Protein AF-A0A225VR72-F1 (afdb_monomer)

Secondary structure (DSSP, 8-state):
--TTSPPPPHHHHHHHHHHHHHHHHHTT-PPPHHHHHHHHHHHHHHHHHHHHHHHTT-S-SS-S-PPPPHHHHHHHHHHHHT---HHHHHHHHHHHHHHHTT--HHHHHT--GGGEEEETTEEEE--S-BTTBTT--S--PPEEEE--SS-TT-------SSSSHHHHHHHHTT--TTSGGGGPPPP--SS--HHHHHHHHHHSTT--GGGHHHHHHHHHHHHHHHHHHHHHT--

Nearest PDB structures (foldseek):
  1pvr-assembly1_B-2  TM=7.566E-01  e=7.522E-03  Punavirus P1
  1pvq-assembly1_B-2  TM=7.551E-01  e=8.924E-03  Punavirus P1
  2crx-assembly1_B-2  TM=8.107E-01  e=4.934E-02  Punavirus P1
  5crx-assembly1_B-2  TM=5.729E-01  e=1.671E-02  Punavirus P1
  5jk0-assembly1_C  TM=3.731E-01  e=1.938E-01  Helicobacter pylori 26695

Radius of gyration: 25.15 Å; Cα contacts (8 Å, |Δi|>4): 191; chains: 1; bounding box: 63×43×79 Å

Organism: NCBI:txid4795

Foldseek 3Di:
DPPVPAADDLVVLVVVLVVVVVVCVVVVHDDDPVVNVVSVVVSVVSVVVNVVCVVVVRDDPDDDDDDDDPVNLLVLLVVLVPDPDPVSVVVNVLSQQCQAQVHDSVQSVPFDLVQWDDDPLWIWGWGPDDPVCNVSPDDGFTFTWHDDLPRNSHGHAGDGDDDPPLLVRLVVSVNDSPDPCSNPGQQADPDCDPVLVVVLCVVPPPDDPSCSVVSRSVVRSVCVVVVVVVVVVVD

Mean predicted aligned error: 11.77 Å

pLDDT: mean 76.52, std 13.85, range [34.38, 94.56]

Structure (mmCIF, N/CA/C/O backbone):
data_AF-A0A225VR72-F1
#
_entry.id   AF-A0A225VR72-F1
#
loop_
_atom_site.group_PDB
_atom_site.id
_atom_site.type_symbol
_atom_site.label_atom_id
_atom_site.label_alt_id
_atom_site.label_comp_id
_atom_site.label_asym_id
_atom_site.label_entity_id
_atom_site.label_seq_id
_atom_site.pdbx_PDB_ins_code
_atom_site.Cartn_x
_atom_site.Cartn_y
_atom_site.Cartn_z
_atom_site.occupancy
_atom_site.B_iso_or_equiv
_atom_site.auth_seq_id
_atom_site.auth_comp_id
_atom_site.auth_asym_id
_atom_site.auth_atom_id
_atom_site.pdbx_PDB_model_num
ATOM 1 N N . MET A 1 1 ? 21.660 13.152 -24.829 1.00 58.66 1 MET A N 1
ATOM 2 C CA . MET A 1 1 ? 22.284 14.051 -23.840 1.00 58.66 1 MET A CA 1
ATOM 3 C C . MET A 1 1 ? 21.203 14.956 -23.295 1.00 58.66 1 MET A C 1
ATOM 5 O O . MET A 1 1 ? 20.338 15.381 -24.057 1.00 58.66 1 MET A O 1
ATOM 9 N N . LYS A 1 2 ? 21.225 15.216 -21.989 1.00 69.88 2 LYS A N 1
ATOM 10 C CA . LYS A 1 2 ? 20.366 16.221 -21.367 1.00 69.88 2 LYS A CA 1
ATOM 11 C C . LYS A 1 2 ? 20.721 17.593 -21.944 1.00 69.88 2 LYS A C 1
ATOM 13 O O . LYS A 1 2 ? 21.839 17.807 -22.408 1.00 69.88 2 LYS A O 1
ATOM 18 N N . ARG A 1 3 ? 19.788 18.543 -21.846 1.00 65.75 3 ARG A N 1
ATOM 19 C CA . ARG A 1 3 ? 20.009 19.948 -22.245 1.00 65.75 3 ARG A CA 1
ATOM 20 C C . ARG A 1 3 ? 21.236 20.589 -21.580 1.00 65.75 3 ARG A C 1
ATOM 22 O O . ARG A 1 3 ? 21.772 21.547 -22.115 1.00 65.75 3 ARG A O 1
ATOM 29 N N . ASN A 1 4 ? 21.686 20.024 -20.463 1.00 68.50 4 ASN A N 1
ATOM 30 C CA . ASN A 1 4 ? 22.793 20.522 -19.655 1.00 68.50 4 ASN A CA 1
ATOM 31 C C . ASN A 1 4 ? 24.149 19.889 -20.036 1.00 68.50 4 ASN A C 1
ATOM 33 O O . ASN A 1 4 ? 25.116 20.063 -19.309 1.00 68.50 4 ASN A O 1
ATOM 37 N N . GLY A 1 5 ? 24.222 19.097 -21.114 1.00 67.06 5 GLY A N 1
ATOM 38 C CA . GLY A 1 5 ? 25.435 18.365 -21.514 1.00 67.06 5 GLY A CA 1
ATOM 39 C C . GLY A 1 5 ? 25.629 17.019 -20.804 1.00 67.06 5 GLY A C 1
ATOM 40 O O . GLY A 1 5 ? 26.354 16.165 -21.301 1.00 67.06 5 GLY A O 1
ATOM 41 N N . ASP A 1 6 ? 24.909 16.781 -19.707 1.00 72.00 6 ASP A N 1
ATOM 42 C CA . ASP A 1 6 ? 24.961 15.526 -18.955 1.00 72.00 6 ASP A CA 1
ATOM 43 C C . ASP A 1 6 ? 24.367 14.324 -19.703 1.00 72.00 6 ASP A C 1
ATOM 45 O O . ASP A 1 6 ? 23.415 14.421 -20.490 1.00 72.00 6 ASP A O 1
ATOM 49 N N . PHE A 1 7 ? 24.867 13.133 -19.383 1.00 75.88 7 PHE A N 1
ATOM 50 C CA . PHE A 1 7 ? 24.309 11.883 -19.885 1.00 75.88 7 PHE A CA 1
ATOM 51 C C . PHE A 1 7 ? 22.967 11.529 -19.208 1.00 75.88 7 PHE A C 1
ATOM 53 O O . PHE A 1 7 ? 22.688 11.895 -18.062 1.00 75.88 7 PHE A O 1
ATOM 60 N N . HIS A 1 8 ? 22.095 10.815 -19.931 1.00 78.81 8 HIS A N 1
ATOM 61 C CA . HIS A 1 8 ? 20.909 10.192 -19.326 1.00 78.81 8 HIS A CA 1
ATOM 62 C C . HIS A 1 8 ? 21.285 8.912 -18.569 1.00 78.81 8 HIS A C 1
ATOM 64 O O . HIS A 1 8 ? 22.362 8.355 -18.777 1.00 78.81 8 HIS A O 1
ATOM 70 N N . SER A 1 9 ? 20.385 8.424 -17.712 1.00 77.81 9 SER A N 1
ATOM 71 C CA . SER A 1 9 ? 20.569 7.134 -17.047 1.00 77.81 9 SER A CA 1
ATOM 72 C C . SER A 1 9 ? 20.455 5.974 -18.040 1.00 77.81 9 SER A C 1
ATOM 74 O O . SER A 1 9 ? 19.803 6.073 -19.085 1.00 77.81 9 SER A O 1
ATOM 76 N N . PHE A 1 10 ? 21.022 4.824 -17.672 1.00 81.38 10 PHE A N 1
ATOM 77 C CA . PHE A 1 10 ? 20.881 3.587 -18.443 1.00 81.38 10 PHE A CA 1
ATOM 78 C C . PHE A 1 10 ? 19.419 3.193 -18.688 1.00 81.38 10 PHE A C 1
ATOM 80 O O . PHE A 1 10 ? 19.085 2.737 -19.782 1.00 81.38 10 PHE A O 1
ATOM 87 N N . SER A 1 11 ? 18.541 3.423 -17.706 1.00 79.81 11 SER A N 1
ATOM 88 C CA . SER A 1 11 ? 17.104 3.151 -17.824 1.00 79.81 11 SER A CA 1
ATOM 89 C C . SER A 1 11 ? 16.429 3.991 -18.910 1.00 79.81 11 SER A C 1
ATOM 91 O O . SER A 1 11 ? 15.599 3.468 -19.651 1.00 79.81 11 SER A O 1
ATOM 93 N N . THR A 1 12 ? 16.810 5.263 -19.061 1.00 84.38 12 THR A N 1
ATOM 94 C CA . THR A 1 12 ? 16.283 6.130 -20.123 1.00 84.38 12 THR A CA 1
ATOM 95 C C . THR A 1 12 ? 16.695 5.627 -21.502 1.00 84.38 12 THR A C 1
ATOM 97 O O . THR A 1 12 ? 15.846 5.521 -22.384 1.00 84.38 12 THR A O 1
ATOM 100 N N . TYR A 1 13 ? 17.966 5.251 -21.685 1.00 83.00 13 TYR A N 1
ATOM 101 C CA . TYR A 1 13 ? 18.426 4.700 -22.962 1.00 83.00 13 TYR A CA 1
ATOM 102 C C . TYR A 1 13 ? 17.703 3.396 -23.317 1.00 83.00 13 TYR A C 1
ATOM 104 O O . TYR A 1 13 ? 17.219 3.267 -24.436 1.00 83.00 13 TYR A O 1
ATOM 112 N N . GLY A 1 14 ? 17.538 2.474 -22.362 1.00 83.94 14 GLY A N 1
ATOM 113 C CA . GLY A 1 14 ? 16.753 1.250 -22.575 1.00 83.94 14 GLY A CA 1
ATOM 114 C C . GLY A 1 14 ? 15.284 1.525 -22.930 1.00 83.94 14 GLY A C 1
ATOM 115 O O . GLY A 1 14 ? 14.700 0.828 -23.765 1.00 83.94 14 GLY A O 1
ATOM 116 N N . GLY A 1 15 ? 14.700 2.579 -22.352 1.00 86.12 15 GLY A N 1
ATOM 117 C CA . GLY A 1 15 ? 13.373 3.074 -22.717 1.00 86.12 15 GLY A CA 1
ATOM 118 C C . GLY A 1 15 ? 13.297 3.552 -24.169 1.00 86.12 15 GLY A C 1
ATOM 119 O O . GLY A 1 15 ? 12.358 3.190 -24.874 1.00 86.12 15 GLY A O 1
ATOM 120 N N . HIS A 1 16 ? 14.304 4.290 -24.650 1.00 86.19 16 HIS A N 1
ATOM 121 C CA . HIS A 1 16 ? 14.376 4.711 -26.053 1.00 86.19 16 HIS A CA 1
ATOM 122 C C . HIS A 1 16 ? 14.463 3.511 -27.002 1.00 86.19 16 HIS A C 1
ATOM 124 O O . HIS A 1 16 ? 13.709 3.467 -27.972 1.00 86.19 16 HIS A O 1
ATOM 130 N N . CYS A 1 17 ? 15.308 2.512 -26.706 1.00 83.44 17 CYS A N 1
ATOM 131 C CA . CYS A 1 17 ? 15.382 1.282 -27.505 1.00 83.44 17 CYS A CA 1
ATOM 132 C C . CYS A 1 17 ? 14.002 0.633 -27.633 1.00 83.44 17 CYS A C 1
ATOM 134 O O . CYS A 1 17 ? 13.541 0.333 -28.730 1.00 83.44 17 CYS A O 1
ATOM 136 N N . SER A 1 18 ? 13.335 0.450 -26.491 1.00 87.06 18 SER A N 1
ATOM 137 C CA . SER A 1 18 ? 12.030 -0.208 -26.416 1.00 87.06 18 SER A CA 1
ATOM 138 C C . SER A 1 18 ? 10.966 0.566 -27.196 1.00 87.06 18 SER A C 1
ATOM 140 O O . SER A 1 18 ? 10.148 -0.040 -27.881 1.00 87.06 18 SER A O 1
ATOM 142 N N . ALA A 1 19 ? 11.004 1.901 -27.147 1.00 89.19 19 ALA A N 1
ATOM 143 C CA . ALA A 1 19 ? 10.111 2.757 -27.920 1.00 89.19 19 ALA A CA 1
ATOM 144 C C . ALA A 1 19 ? 10.323 2.606 -29.435 1.00 89.19 19 ALA A C 1
ATOM 146 O O . ALA A 1 19 ? 9.342 2.527 -30.170 1.00 89.19 19 ALA A O 1
ATOM 147 N N . PHE A 1 20 ? 11.572 2.501 -29.904 1.00 86.94 20 PHE A N 1
ATOM 148 C CA . PHE A 1 20 ? 11.864 2.242 -31.319 1.00 86.94 20 PHE A CA 1
ATOM 149 C C . PHE A 1 20 ? 11.339 0.880 -31.778 1.00 86.94 20 PHE A C 1
ATOM 151 O O . PHE A 1 20 ? 10.684 0.805 -32.815 1.00 86.94 20 PHE A O 1
ATOM 158 N N . PHE A 1 21 ? 11.557 -0.187 -31.004 1.00 87.88 21 PHE A N 1
ATOM 159 C CA . PHE A 1 21 ? 10.981 -1.500 -31.324 1.00 87.88 21 PHE A CA 1
ATOM 160 C C . PHE A 1 21 ? 9.449 -1.462 -31.352 1.00 87.88 21 PHE A C 1
ATOM 162 O O . PHE A 1 21 ? 8.836 -1.983 -32.284 1.00 87.88 21 PHE A O 1
ATOM 169 N N . ASN A 1 22 ? 8.833 -0.792 -30.376 1.00 90.56 22 ASN A N 1
ATOM 170 C CA . ASN A 1 22 ? 7.383 -0.629 -30.315 1.00 90.56 22 ASN A CA 1
ATOM 171 C C . ASN A 1 22 ? 6.838 0.166 -31.516 1.00 90.56 22 ASN A C 1
ATOM 173 O O . ASN A 1 22 ? 5.783 -0.160 -32.045 1.00 90.56 22 ASN A O 1
ATOM 177 N N . LEU A 1 23 ? 7.572 1.169 -32.009 1.00 93.44 23 LEU A N 1
ATOM 178 C CA . LEU A 1 23 ? 7.187 1.939 -33.194 1.00 93.44 23 LEU A CA 1
ATOM 179 C C . LEU A 1 23 ? 7.089 1.051 -34.441 1.00 93.44 23 LEU A C 1
ATOM 181 O O . LEU A 1 23 ? 6.101 1.111 -35.166 1.00 93.44 23 LEU A O 1
ATOM 185 N N . TYR A 1 24 ? 8.087 0.195 -34.676 1.00 91.62 24 TYR A N 1
ATOM 186 C CA . TYR A 1 24 ? 8.058 -0.756 -35.792 1.00 91.62 24 TYR A CA 1
ATOM 187 C C . TYR A 1 24 ? 6.875 -1.723 -35.677 1.00 91.62 24 TYR A C 1
ATOM 189 O O . TYR A 1 24 ? 6.160 -1.937 -36.657 1.00 91.62 24 TYR A O 1
ATOM 197 N N . GLN A 1 25 ? 6.617 -2.233 -34.468 1.00 89.75 25 GLN A N 1
ATOM 198 C CA . GLN A 1 25 ? 5.452 -3.075 -34.192 1.00 89.75 25 GLN A CA 1
ATOM 199 C C . GLN A 1 25 ? 4.131 -2.343 -34.465 1.00 89.75 25 GLN A C 1
ATOM 201 O O . GLN A 1 25 ? 3.241 -2.925 -35.082 1.00 89.75 25 GLN A O 1
ATOM 206 N N . TYR A 1 26 ? 4.020 -1.069 -34.074 1.00 93.56 26 TYR A N 1
ATOM 207 C CA . TYR A 1 26 ? 2.832 -0.237 -34.292 1.00 93.56 26 TYR A CA 1
ATOM 208 C C . TYR A 1 26 ? 2.521 -0.032 -35.779 1.00 93.56 26 TYR A C 1
ATOM 210 O O . TYR A 1 26 ? 1.363 -0.068 -36.181 1.00 93.56 26 TYR A O 1
ATOM 218 N N . TYR A 1 27 ? 3.549 0.112 -36.617 1.00 94.56 27 TYR A N 1
ATOM 219 C CA . TYR A 1 27 ? 3.393 0.187 -38.074 1.00 94.56 27 TYR A CA 1
ATOM 220 C C . TYR A 1 27 ? 3.323 -1.186 -38.762 1.00 94.56 27 TYR A C 1
ATOM 222 O O . TYR A 1 27 ? 3.370 -1.250 -39.992 1.00 94.56 27 TYR A O 1
ATOM 230 N N . HIS A 1 28 ? 3.241 -2.284 -38.002 1.00 91.31 28 HIS A N 1
ATOM 231 C CA . HIS A 1 28 ? 3.275 -3.659 -38.511 1.00 91.31 28 HIS A CA 1
ATOM 232 C C . HIS A 1 28 ? 4.481 -3.936 -39.430 1.00 91.31 28 HIS A C 1
ATOM 234 O O . HIS A 1 28 ? 4.395 -4.693 -40.399 1.00 91.31 28 HIS A O 1
ATOM 240 N N . ARG A 1 29 ? 5.626 -3.304 -39.143 1.00 92.00 29 ARG A N 1
ATOM 241 C CA . ARG A 1 29 ? 6.889 -3.496 -39.862 1.00 92.00 29 ARG A CA 1
ATOM 242 C C . ARG A 1 29 ? 7.844 -4.342 -39.030 1.00 92.00 29 ARG A C 1
ATOM 244 O O . ARG A 1 29 ? 7.949 -4.179 -37.818 1.00 92.00 29 ARG A O 1
ATOM 251 N N . VAL A 1 30 ? 8.587 -5.217 -39.702 1.00 86.62 30 VAL A N 1
ATOM 252 C CA . VAL A 1 30 ? 9.692 -5.963 -39.091 1.00 86.62 30 VAL A CA 1
ATOM 253 C C . VAL A 1 30 ? 10.959 -5.122 -39.213 1.00 86.62 30 VAL A C 1
ATOM 255 O O . VAL A 1 30 ? 11.284 -4.646 -40.301 1.00 86.62 30 VAL A O 1
ATOM 258 N N . MET A 1 31 ? 11.654 -4.908 -38.096 1.00 88.31 31 MET A N 1
ATOM 259 C CA . MET A 1 31 ? 12.961 -4.254 -38.100 1.00 88.31 31 MET A CA 1
ATOM 260 C C . MET A 1 31 ? 13.980 -5.172 -38.783 1.00 88.31 31 MET A C 1
ATOM 262 O O . MET A 1 31 ? 13.986 -6.377 -38.538 1.00 88.31 31 MET A O 1
ATOM 266 N N . SER A 1 32 ? 14.835 -4.627 -39.651 1.00 92.00 32 SER A N 1
ATOM 267 C CA . SER A 1 32 ? 15.883 -5.439 -40.270 1.00 92.00 32 SER A CA 1
ATOM 268 C C . SER A 1 32 ? 16.895 -5.901 -39.214 1.00 92.00 32 SER A C 1
ATOM 270 O O . SER A 1 32 ? 17.254 -5.148 -38.308 1.00 92.00 32 SER A O 1
ATOM 272 N N . ALA A 1 33 ? 17.401 -7.130 -39.353 1.00 89.50 33 ALA A N 1
ATOM 273 C CA . ALA A 1 33 ? 18.408 -7.684 -38.440 1.00 89.50 33 ALA A CA 1
ATOM 274 C C . ALA A 1 33 ? 19.726 -6.884 -38.444 1.00 89.50 33 ALA A C 1
ATOM 276 O O . ALA A 1 33 ? 20.521 -6.942 -37.507 1.00 89.50 33 ALA A O 1
ATOM 277 N N . GLU A 1 34 ? 19.992 -6.142 -39.517 1.00 91.88 34 GLU A N 1
ATOM 278 C CA . GLU A 1 34 ? 21.100 -5.196 -39.589 1.00 91.88 34 GLU A CA 1
ATOM 279 C C . GLU A 1 34 ? 20.868 -3.996 -38.672 1.00 91.88 34 GLU A C 1
ATOM 281 O O . GLU A 1 34 ? 21.659 -3.786 -37.753 1.00 91.88 34 GLU A O 1
ATOM 286 N N . LEU A 1 35 ? 19.739 -3.300 -38.831 1.00 87.81 35 LEU A N 1
ATOM 287 C CA . LEU A 1 35 ? 19.394 -2.139 -38.013 1.00 87.81 35 LEU A CA 1
ATOM 288 C C . LEU A 1 35 ? 19.276 -2.501 -36.528 1.00 87.81 35 LEU A C 1
ATOM 290 O O . LEU A 1 35 ? 19.739 -1.754 -35.671 1.00 87.81 35 LEU A O 1
ATOM 294 N N . GLU A 1 36 ? 18.715 -3.666 -36.206 1.00 87.81 36 GLU A N 1
ATOM 295 C CA . GLU A 1 36 ? 18.628 -4.152 -34.826 1.00 87.81 36 GLU A CA 1
ATOM 296 C C . GLU A 1 36 ? 20.016 -4.322 -34.181 1.00 87.81 36 GLU A C 1
ATOM 298 O O . GLU A 1 36 ? 20.232 -3.932 -33.024 1.00 87.81 36 GLU A O 1
ATOM 303 N N . ARG A 1 37 ? 20.982 -4.874 -34.929 1.00 88.31 37 ARG A N 1
ATOM 304 C CA . ARG A 1 37 ? 22.368 -5.047 -34.466 1.00 88.31 37 ARG A CA 1
ATOM 305 C C . ARG A 1 37 ? 23.082 -3.712 -34.321 1.00 88.31 37 ARG A C 1
ATOM 307 O O . ARG A 1 37 ? 23.742 -3.501 -33.302 1.00 88.31 37 ARG A O 1
ATOM 314 N N . GLU A 1 38 ? 22.941 -2.820 -35.298 1.00 89.81 38 GLU A N 1
ATOM 315 C CA . GLU A 1 38 ? 23.517 -1.475 -35.243 1.00 89.81 38 GLU A CA 1
ATOM 316 C C . GLU A 1 38 ? 22.982 -0.700 -34.047 1.00 89.81 38 GLU A C 1
ATOM 318 O O . GLU A 1 38 ? 23.755 -0.167 -33.250 1.00 89.81 38 GLU A O 1
ATOM 323 N N . MET A 1 39 ? 21.665 -0.722 -33.859 1.00 86.19 39 MET A N 1
ATOM 324 C CA . MET A 1 39 ? 20.993 -0.062 -32.753 1.00 86.19 39 MET A CA 1
ATOM 325 C C . MET A 1 39 ? 21.481 -0.622 -31.411 1.00 86.19 39 MET A C 1
ATOM 327 O O . MET A 1 39 ? 21.907 0.131 -30.534 1.00 86.19 39 MET A O 1
ATOM 331 N N . SER A 1 40 ? 21.529 -1.948 -31.270 1.00 87.12 40 SER A N 1
ATOM 332 C CA . SER A 1 40 ? 22.063 -2.612 -30.075 1.00 87.12 40 SER A CA 1
ATOM 333 C C . SER A 1 40 ? 23.525 -2.249 -29.793 1.00 87.12 40 SER A C 1
ATOM 335 O O . SER A 1 40 ? 23.897 -2.021 -28.639 1.00 87.12 40 SER A O 1
ATOM 337 N N . SER A 1 41 ? 24.365 -2.189 -30.828 1.00 88.44 41 SER A N 1
ATOM 338 C CA . SER A 1 41 ? 25.775 -1.801 -30.720 1.00 88.44 41 SER A CA 1
ATOM 339 C C . SER A 1 41 ? 25.921 -0.342 -30.285 1.00 88.44 41 SER A C 1
ATOM 341 O O . SER A 1 41 ? 26.647 -0.042 -29.334 1.00 88.44 41 SER A O 1
ATOM 343 N N . HIS A 1 42 ? 25.163 0.556 -30.915 1.00 87.56 42 HIS A N 1
ATOM 344 C CA . HIS A 1 42 ? 25.163 1.980 -30.614 1.00 87.56 42 HIS A CA 1
ATOM 345 C C . HIS A 1 42 ? 24.751 2.249 -29.163 1.00 87.56 42 HIS A C 1
ATOM 347 O O . HIS A 1 42 ? 25.440 2.971 -28.440 1.00 87.56 42 HIS A O 1
ATOM 353 N N . PHE A 1 43 ? 23.683 1.602 -28.688 1.00 85.00 43 PHE A N 1
ATOM 354 C CA . PHE A 1 43 ? 23.240 1.743 -27.303 1.00 85.00 43 PHE A CA 1
ATOM 355 C C . PHE A 1 43 ? 24.253 1.192 -26.300 1.00 85.00 43 PHE A C 1
ATOM 357 O O . PHE A 1 43 ? 24.515 1.848 -25.292 1.00 85.00 43 PHE A O 1
ATOM 364 N N . LYS A 1 44 ? 24.897 0.053 -26.582 1.00 86.88 44 LYS A N 1
ATOM 365 C CA . LYS A 1 44 ? 26.021 -0.436 -25.762 1.00 86.88 44 LYS A CA 1
ATOM 366 C C . LYS A 1 44 ? 27.180 0.567 -25.738 1.00 86.88 44 LYS A C 1
ATOM 368 O O . LYS A 1 44 ? 27.792 0.761 -24.690 1.00 86.88 44 LYS A O 1
ATOM 373 N N . GLY A 1 45 ? 27.466 1.223 -26.862 1.00 88.56 45 GLY A N 1
ATOM 374 C CA . GLY A 1 45 ? 28.460 2.294 -26.961 1.00 88.56 45 GLY A CA 1
ATOM 375 C C . GLY A 1 45 ? 28.128 3.487 -26.064 1.00 88.56 45 GLY A C 1
ATOM 376 O O . GLY A 1 45 ? 28.961 3.894 -25.257 1.00 88.56 45 GLY A O 1
ATOM 377 N N . LEU A 1 46 ? 26.889 3.983 -26.126 1.00 86.44 46 LEU A N 1
ATOM 378 C CA . LEU A 1 46 ? 26.391 5.039 -25.237 1.00 86.44 46 LEU A CA 1
ATOM 379 C C . LEU A 1 46 ? 26.513 4.635 -23.766 1.00 86.44 46 LEU A C 1
ATOM 381 O O . LEU A 1 46 ? 26.980 5.424 -22.950 1.00 86.44 46 LEU A O 1
ATOM 385 N N . GLN A 1 47 ? 26.154 3.395 -23.422 1.00 85.56 47 GLN A N 1
ATOM 386 C CA . GLN A 1 47 ? 26.277 2.913 -22.048 1.00 85.56 47 GLN A CA 1
ATOM 387 C C . GLN A 1 47 ? 27.738 2.919 -21.562 1.00 85.56 47 GLN A C 1
ATOM 389 O O . GLN A 1 47 ? 28.021 3.341 -20.442 1.00 85.56 47 GLN A O 1
ATOM 394 N N . ARG A 1 48 ? 28.684 2.513 -22.415 1.00 87.56 48 ARG A N 1
ATOM 395 C CA . ARG A 1 48 ? 30.121 2.565 -22.105 1.00 87.56 48 ARG A CA 1
ATOM 396 C C . ARG A 1 48 ? 30.628 3.994 -21.933 1.00 87.56 48 ARG A C 1
ATOM 398 O O . ARG A 1 48 ? 31.442 4.226 -21.050 1.00 87.56 48 ARG A O 1
ATOM 405 N N . GLN A 1 49 ? 30.136 4.945 -22.727 1.00 87.38 49 GLN A N 1
ATOM 406 C CA . GLN A 1 49 ? 30.480 6.362 -22.567 1.00 87.38 49 GLN A CA 1
ATOM 407 C C . GLN A 1 49 ? 29.991 6.916 -21.225 1.00 87.38 49 GLN A C 1
ATOM 409 O O . GLN A 1 49 ? 30.752 7.593 -20.542 1.00 87.38 49 GLN A O 1
ATOM 414 N N . VAL A 1 50 ? 28.766 6.573 -20.807 1.00 85.25 50 VAL A N 1
ATOM 415 C CA . VAL A 1 50 ? 28.255 6.952 -19.478 1.00 85.25 50 VAL A CA 1
ATOM 416 C C . VAL A 1 50 ? 29.094 6.326 -18.367 1.00 85.25 50 VAL A C 1
ATOM 418 O O . VAL A 1 50 ? 29.476 7.023 -17.434 1.00 85.25 50 VAL A O 1
ATOM 421 N N . ALA A 1 51 ? 29.426 5.036 -18.473 1.00 85.50 51 ALA A N 1
ATOM 422 C CA . ALA A 1 51 ? 30.293 4.373 -17.500 1.00 85.50 51 ALA A CA 1
ATOM 423 C C . ALA A 1 51 ? 31.686 5.028 -17.433 1.00 85.50 51 ALA A C 1
ATOM 425 O O . ALA A 1 51 ? 32.199 5.260 -16.344 1.00 85.50 51 ALA A O 1
ATOM 426 N N . GLY A 1 52 ? 32.262 5.391 -18.585 1.00 86.75 52 GLY A N 1
ATOM 427 C CA . GLY A 1 52 ? 33.527 6.121 -18.665 1.00 86.75 52 GLY A CA 1
ATOM 428 C C . GLY A 1 52 ? 33.462 7.497 -17.999 1.00 86.75 52 GLY A C 1
ATOM 429 O O . GLY A 1 52 ? 34.365 7.840 -17.242 1.00 86.75 52 GLY A O 1
ATOM 430 N N . ALA A 1 53 ? 32.377 8.248 -18.210 1.00 84.50 53 ALA A N 1
ATOM 431 C CA . ALA A 1 53 ? 32.154 9.533 -17.549 1.00 84.50 53 ALA A CA 1
ATOM 432 C C . ALA A 1 53 ? 32.048 9.377 -16.021 1.00 84.50 53 ALA A C 1
ATOM 434 O O . ALA A 1 53 ? 32.713 10.108 -15.289 1.00 84.50 53 ALA A O 1
ATOM 435 N N . ILE A 1 54 ? 31.309 8.371 -15.537 1.00 84.19 54 ILE A N 1
ATOM 436 C CA . ILE A 1 54 ? 31.195 8.070 -14.099 1.00 84.19 54 ILE A CA 1
ATOM 437 C C . ILE A 1 54 ? 32.568 7.720 -13.505 1.00 84.19 54 ILE A C 1
ATOM 439 O O . ILE A 1 54 ? 32.922 8.240 -12.449 1.00 84.19 54 ILE A O 1
ATOM 443 N N . CYS A 1 55 ? 33.376 6.901 -14.190 1.00 83.31 55 CYS A N 1
ATOM 444 C CA . CYS A 1 55 ? 34.745 6.587 -13.760 1.00 83.31 55 CYS A CA 1
ATOM 445 C C . CYS A 1 55 ? 35.652 7.824 -13.678 1.00 83.31 55 CYS A C 1
ATOM 447 O O . CYS A 1 55 ? 36.565 7.854 -12.860 1.00 83.31 55 CYS A O 1
ATOM 449 N N . GLN A 1 56 ? 35.405 8.841 -14.505 1.00 85.88 56 GLN A N 1
ATOM 450 C CA . GLN A 1 56 ? 36.128 10.117 -14.492 1.00 85.88 56 GLN A CA 1
ATOM 451 C C . GLN A 1 56 ? 35.580 11.108 -13.447 1.00 85.88 56 GLN A C 1
ATOM 453 O O . GLN A 1 56 ? 36.027 12.249 -13.394 1.00 85.88 56 GLN A O 1
ATOM 458 N N . GLY A 1 57 ? 34.618 10.693 -12.614 1.00 79.56 57 GLY A N 1
ATOM 459 C CA . GLY A 1 57 ? 33.986 11.534 -11.593 1.00 79.56 57 GLY A CA 1
ATOM 460 C C . GLY A 1 57 ? 32.812 12.375 -12.106 1.00 79.56 57 GLY A C 1
ATOM 461 O O . GLY A 1 57 ? 32.241 13.158 -11.349 1.00 79.56 57 GLY A O 1
ATOM 462 N N . HIS A 1 58 ? 32.417 12.214 -13.370 1.00 78.00 58 HIS A N 1
ATOM 463 C CA . HIS A 1 58 ? 31.274 12.902 -13.962 1.00 78.00 58 HIS A CA 1
ATOM 464 C C . HIS A 1 58 ? 30.008 12.038 -13.866 1.00 78.00 58 HIS A C 1
ATOM 466 O O . HIS A 1 58 ? 29.761 11.159 -14.693 1.00 78.00 58 HIS A O 1
ATOM 472 N N . GLY A 1 59 ? 29.175 12.316 -12.861 1.00 73.00 59 GLY A N 1
ATOM 473 C CA . GLY A 1 59 ? 27.889 11.647 -12.635 1.00 73.00 59 GLY A CA 1
ATOM 474 C C . GLY A 1 59 ? 27.786 10.992 -11.257 1.00 73.00 59 GLY A C 1
ATOM 475 O O . GLY A 1 59 ? 28.718 11.033 -10.462 1.00 73.00 59 GLY A O 1
ATOM 476 N N . GLN A 1 60 ? 26.629 10.396 -10.959 1.00 69.12 60 GLN A N 1
ATOM 477 C CA . GLN A 1 60 ? 26.408 9.657 -9.712 1.00 69.12 60 GLN A CA 1
ATOM 478 C C . GLN A 1 60 ? 26.703 8.166 -9.915 1.00 69.12 60 GLN A C 1
ATOM 480 O O . GLN A 1 60 ? 26.195 7.562 -10.860 1.00 69.12 60 GLN A O 1
ATOM 485 N N . ILE A 1 61 ? 27.515 7.587 -9.023 1.00 75.75 61 ILE A N 1
ATOM 486 C CA . ILE A 1 61 ? 27.815 6.144 -8.993 1.00 75.75 61 ILE A CA 1
ATOM 487 C C . ILE A 1 61 ? 26.593 5.369 -8.490 1.00 75.75 61 ILE A C 1
ATOM 489 O O . ILE A 1 61 ? 26.185 4.377 -9.092 1.00 75.75 61 ILE A O 1
ATOM 493 N N . GLU A 1 62 ? 25.985 5.847 -7.407 1.00 73.50 62 GLU A N 1
ATOM 494 C CA . GLU A 1 62 ? 24.752 5.282 -6.875 1.00 73.50 62 GLU A CA 1
ATOM 495 C C . GLU A 1 62 ? 23.553 5.901 -7.590 1.00 73.50 62 GLU A C 1
ATOM 497 O O . GLU A 1 62 ? 23.348 7.115 -7.594 1.00 73.50 62 GLU A O 1
ATOM 502 N N . VAL A 1 63 ? 22.767 5.046 -8.241 1.00 72.69 63 VAL A N 1
ATOM 503 C CA . VAL A 1 63 ? 21.570 5.443 -8.979 1.00 72.69 63 VAL A CA 1
ATOM 504 C C . VAL A 1 63 ? 20.362 4.896 -8.238 1.00 72.69 63 VAL A C 1
ATOM 506 O O . VAL A 1 63 ? 20.147 3.687 -8.197 1.00 72.69 63 VAL A O 1
ATOM 509 N N . GLY A 1 64 ? 19.541 5.778 -7.679 1.00 71.69 64 GLY A N 1
ATOM 510 C CA . GLY A 1 64 ? 18.350 5.372 -6.944 1.00 71.69 64 GLY A CA 1
ATOM 511 C C . GLY A 1 64 ? 17.945 6.384 -5.886 1.00 71.69 64 GLY A C 1
ATOM 512 O O . GLY A 1 64 ? 18.452 7.500 -5.846 1.00 71.69 64 GLY A O 1
ATOM 513 N N . LYS A 1 65 ? 16.985 5.985 -5.053 1.00 77.38 65 LYS A N 1
ATOM 514 C CA . LYS A 1 65 ? 16.657 6.687 -3.812 1.00 77.38 65 LYS A CA 1
ATOM 515 C C . LYS A 1 65 ? 17.203 5.865 -2.660 1.00 77.38 65 LYS A C 1
ATOM 517 O O . LYS A 1 65 ? 17.033 4.643 -2.679 1.00 77.38 65 LYS A O 1
ATOM 522 N N . ASP A 1 66 ? 17.764 6.533 -1.663 1.00 81.88 66 ASP A N 1
ATOM 523 C CA . ASP A 1 66 ? 18.177 5.857 -0.441 1.00 81.88 66 ASP A CA 1
ATOM 524 C C . ASP A 1 66 ? 16.969 5.228 0.258 1.00 81.88 66 ASP A C 1
ATOM 526 O O . ASP A 1 66 ? 15.883 5.829 0.301 1.00 81.88 66 ASP A O 1
ATOM 530 N N . PRO A 1 67 ? 17.117 4.007 0.796 1.00 80.44 67 PRO A N 1
ATOM 531 C CA . PRO A 1 67 ? 16.056 3.389 1.563 1.00 80.44 67 PRO A CA 1
ATOM 532 C C . PRO A 1 67 ? 15.786 4.222 2.818 1.00 80.44 67 PRO A C 1
ATOM 534 O O . PRO A 1 67 ? 16.695 4.584 3.564 1.00 80.44 67 PRO A O 1
ATOM 537 N N . MET A 1 68 ? 14.508 4.490 3.082 1.00 82.94 68 MET A N 1
ATOM 538 C CA . MET A 1 68 ? 14.101 5.098 4.344 1.00 82.94 68 MET A CA 1
ATOM 539 C C . MET A 1 68 ? 14.470 4.158 5.493 1.00 82.94 68 MET A C 1
ATOM 541 O O . MET A 1 68 ? 14.059 2.994 5.508 1.00 82.94 68 MET A O 1
ATOM 545 N N . SER A 1 69 ? 15.235 4.660 6.464 1.00 85.75 69 SER A N 1
ATOM 546 C CA . SER A 1 69 ? 15.569 3.877 7.650 1.00 85.75 69 SER A CA 1
ATOM 547 C C . SER A 1 69 ? 14.307 3.570 8.459 1.00 85.75 69 SER A C 1
ATOM 549 O O . SER A 1 69 ? 13.364 4.363 8.515 1.00 85.75 69 SER A O 1
ATOM 551 N N . PHE A 1 70 ? 14.289 2.418 9.128 1.00 80.06 70 PHE A N 1
ATOM 552 C CA . PHE A 1 70 ? 13.142 2.026 9.948 1.00 80.06 70 PHE A CA 1
ATOM 553 C C . PHE A 1 70 ? 12.871 3.018 11.093 1.00 80.06 70 PHE A C 1
ATOM 555 O O . PHE A 1 70 ? 11.718 3.296 11.414 1.00 80.06 70 PHE A O 1
ATOM 562 N N . GLY A 1 71 ? 13.930 3.598 11.672 1.00 83.19 71 GLY A N 1
ATOM 563 C CA . GLY A 1 71 ? 13.805 4.638 12.694 1.00 83.19 71 GLY A CA 1
ATOM 564 C C . GLY A 1 71 ? 13.115 5.897 12.167 1.00 83.19 71 GLY A C 1
ATOM 565 O O . GLY A 1 71 ? 12.209 6.414 12.819 1.00 83.19 71 GLY A O 1
ATOM 566 N N . LEU A 1 72 ? 13.473 6.341 10.957 1.00 86.56 72 LEU A N 1
ATOM 567 C CA . LEU A 1 72 ? 12.828 7.487 10.315 1.00 86.56 72 LEU A CA 1
ATOM 568 C C . LEU A 1 72 ? 11.360 7.191 9.987 1.00 86.56 72 LEU A C 1
ATOM 570 O O . LEU A 1 72 ? 10.491 8.004 10.289 1.00 86.56 72 LEU A O 1
ATOM 574 N N . TYR A 1 73 ? 11.067 6.003 9.451 1.00 84.75 73 TYR A N 1
ATOM 575 C CA . TYR A 1 73 ? 9.695 5.555 9.203 1.00 84.75 73 TYR A CA 1
ATOM 576 C C . TYR A 1 73 ? 8.834 5.619 10.474 1.00 84.75 73 TYR A C 1
ATOM 578 O O . TYR A 1 73 ? 7.731 6.170 10.453 1.00 84.75 73 TYR A O 1
ATOM 586 N N . LYS A 1 74 ? 9.364 5.122 11.602 1.00 82.06 74 LYS A N 1
ATOM 587 C CA . LYS A 1 74 ? 8.694 5.170 12.907 1.00 82.06 74 LYS A CA 1
ATOM 588 C C . LYS A 1 74 ? 8.394 6.607 13.338 1.00 82.06 74 LYS A C 1
ATOM 590 O O . LYS A 1 74 ? 7.267 6.906 13.723 1.00 82.06 74 LYS A O 1
ATOM 595 N N . GLN A 1 75 ? 9.389 7.490 13.271 1.00 86.00 75 GLN A N 1
ATOM 596 C CA . GLN A 1 75 ? 9.235 8.885 13.690 1.00 86.00 75 GLN A CA 1
ATOM 597 C C . GLN A 1 75 ? 8.221 9.642 12.829 1.00 86.00 75 GLN A C 1
ATOM 599 O O . GLN A 1 75 ? 7.399 10.379 13.367 1.00 86.00 75 GLN A O 1
ATOM 604 N N . VAL A 1 76 ? 8.219 9.419 11.514 1.00 89.38 76 VAL A N 1
ATOM 605 C CA . VAL A 1 76 ? 7.233 10.024 10.608 1.00 89.38 76 VAL A CA 1
ATOM 606 C C . VAL A 1 76 ? 5.822 9.515 10.919 1.00 89.38 76 VAL A C 1
ATOM 608 O O . VAL A 1 76 ? 4.893 10.314 11.019 1.00 89.38 76 VAL A O 1
ATOM 611 N N . ALA A 1 77 ? 5.651 8.206 11.137 1.00 86.19 77 ALA A N 1
ATOM 612 C CA . ALA A 1 77 ? 4.354 7.624 11.488 1.00 86.19 77 ALA A CA 1
ATOM 613 C C . ALA A 1 77 ? 3.810 8.149 12.830 1.00 86.19 77 ALA A C 1
ATOM 615 O O . ALA A 1 77 ? 2.600 8.351 12.964 1.00 86.19 77 ALA A O 1
ATOM 616 N N . LEU A 1 78 ? 4.697 8.382 13.802 1.00 84.38 78 LEU A N 1
ATOM 617 C CA . LEU A 1 78 ? 4.383 8.994 15.095 1.00 84.38 78 LEU A CA 1
ATOM 618 C C . LEU A 1 78 ? 3.986 10.465 14.958 1.00 84.38 78 LEU A C 1
ATOM 620 O O . LEU A 1 78 ? 2.944 10.867 15.469 1.00 84.38 78 LEU A O 1
ATOM 624 N N . ALA A 1 79 ? 4.765 11.252 14.216 1.00 88.69 79 ALA A N 1
ATOM 625 C CA . ALA A 1 79 ? 4.460 12.659 13.976 1.00 88.69 79 ALA A CA 1
ATOM 626 C C . ALA A 1 79 ? 3.105 12.835 13.268 1.00 88.69 79 ALA A C 1
ATOM 628 O O . ALA A 1 79 ? 2.338 13.738 13.596 1.00 88.69 79 ALA A O 1
ATOM 629 N N . MET A 1 80 ? 2.768 11.939 12.332 1.00 89.12 80 MET A N 1
ATOM 630 C CA . MET A 1 80 ? 1.452 11.938 11.689 1.00 89.12 80 MET A CA 1
ATOM 631 C C . MET A 1 80 ? 0.320 11.524 12.634 1.00 89.12 80 MET A C 1
ATOM 633 O O . MET A 1 80 ? -0.786 12.032 12.485 1.00 89.12 80 MET A O 1
ATOM 637 N N . LEU A 1 81 ? 0.574 10.626 13.594 1.00 83.69 81 LEU A N 1
ATOM 638 C CA . LEU A 1 81 ? -0.425 10.194 14.578 1.00 83.69 81 LEU A CA 1
ATOM 639 C C . LEU A 1 81 ? -0.823 11.328 15.531 1.00 83.69 81 LEU A C 1
ATOM 641 O O . LEU A 1 81 ? -1.982 11.423 15.915 1.00 83.69 81 LEU A O 1
ATOM 645 N N . GLN A 1 82 ? 0.129 12.187 15.895 1.00 84.44 82 GLN A N 1
ATOM 646 C CA . GLN A 1 82 ? -0.097 13.325 16.792 1.00 84.44 82 GLN A CA 1
ATOM 647 C C . GLN A 1 82 ? -0.841 14.489 16.120 1.00 84.44 82 GLN A C 1
ATOM 649 O O . GLN A 1 82 ? -1.267 15.426 16.792 1.00 84.44 82 GLN A O 1
ATOM 654 N N . SER A 1 83 ? -0.998 14.457 14.795 1.00 87.25 83 SER A N 1
ATOM 655 C CA . SER A 1 83 ? -1.713 15.490 14.054 1.00 87.25 83 SER A CA 1
ATOM 656 C C . SER A 1 83 ? -3.207 15.180 13.963 1.00 87.25 83 SER A C 1
ATOM 658 O O . SER A 1 83 ? -3.608 14.062 13.657 1.00 87.25 83 SER A O 1
ATOM 660 N N . THR A 1 84 ? -4.043 16.203 14.129 1.00 85.69 84 THR A N 1
ATOM 661 C CA . THR A 1 84 ? -5.498 16.122 13.911 1.00 85.69 84 THR A CA 1
ATOM 662 C C . THR A 1 84 ? -5.901 16.367 12.451 1.00 85.69 84 THR A C 1
ATOM 664 O O . THR A 1 84 ? -7.084 16.314 12.112 1.00 85.69 84 THR A O 1
ATOM 667 N N . SER A 1 85 ? -4.938 16.642 11.562 1.00 92.94 85 SER A N 1
ATOM 668 C CA . SER A 1 85 ? -5.212 16.904 10.148 1.00 92.94 85 SER A CA 1
ATOM 669 C C . SER A 1 85 ? -5.649 15.636 9.414 1.00 92.94 85 SER A C 1
ATOM 671 O O . SER A 1 85 ? -4.973 14.606 9.460 1.00 92.94 85 SER A O 1
ATOM 673 N N . ARG A 1 86 ? -6.744 15.739 8.648 1.00 88.75 86 ARG A N 1
ATOM 674 C CA . ARG A 1 86 ? -7.248 14.650 7.793 1.00 88.75 86 ARG A CA 1
ATOM 675 C C . ARG A 1 86 ? -6.192 14.152 6.806 1.00 88.75 86 ARG A C 1
ATOM 677 O O . ARG A 1 86 ? -6.088 12.946 6.592 1.00 88.75 86 ARG A O 1
ATOM 684 N N . ASP A 1 87 ? -5.374 15.056 6.275 1.00 92.31 87 ASP A N 1
ATOM 685 C CA . ASP A 1 87 ? -4.312 14.709 5.329 1.00 92.31 87 ASP A CA 1
ATOM 686 C C . ASP A 1 87 ? -3.206 13.894 6.001 1.00 92.31 87 ASP A C 1
ATOM 688 O O . ASP A 1 87 ? -2.678 12.962 5.401 1.00 92.31 87 ASP A O 1
ATOM 692 N N . MET A 1 88 ? -2.894 14.185 7.269 1.00 90.75 88 MET A N 1
ATOM 693 C CA . MET A 1 88 ? -1.886 13.446 8.037 1.00 90.75 88 MET A CA 1
ATOM 694 C C . MET A 1 88 ? -2.396 12.063 8.441 1.00 90.75 88 MET A C 1
ATOM 696 O O . MET A 1 88 ? -1.656 11.086 8.336 1.00 90.75 88 MET A O 1
ATOM 700 N N . ILE A 1 89 ? -3.676 11.953 8.808 1.00 87.12 89 ILE A N 1
ATOM 701 C CA . ILE A 1 89 ? -4.332 10.665 9.069 1.00 87.12 89 ILE A CA 1
ATOM 702 C C . ILE A 1 89 ? -4.323 9.803 7.801 1.00 87.12 89 ILE A C 1
ATOM 704 O O . ILE A 1 89 ? -3.953 8.626 7.849 1.00 87.12 89 ILE A O 1
ATOM 708 N N . PHE A 1 90 ? -4.684 10.382 6.653 1.00 89.44 90 PHE A N 1
ATOM 709 C CA . PHE A 1 90 ? -4.643 9.683 5.372 1.00 89.44 90 PHE A CA 1
ATOM 710 C C . PHE A 1 90 ? -3.216 9.287 4.987 1.00 89.44 90 PHE A C 1
ATOM 712 O O . PHE A 1 90 ? -2.979 8.121 4.680 1.00 89.44 90 PHE A O 1
ATOM 719 N N . ALA A 1 91 ? -2.259 10.217 5.043 1.00 91.50 91 ALA A N 1
ATOM 720 C CA . ALA A 1 91 ? -0.863 9.966 4.698 1.00 91.50 91 ALA A CA 1
ATOM 721 C C . ALA A 1 91 ? -0.265 8.852 5.560 1.00 91.50 91 ALA A C 1
ATOM 723 O O . ALA A 1 91 ? 0.402 7.961 5.035 1.00 91.50 91 ALA A O 1
ATOM 724 N N . ARG A 1 92 ? -0.575 8.843 6.860 1.00 88.19 92 ARG A N 1
ATOM 725 C CA . ARG A 1 92 ? -0.176 7.782 7.783 1.00 88.19 92 ARG A CA 1
ATOM 726 C C . ARG A 1 92 ? -0.761 6.441 7.383 1.00 88.19 92 ARG A C 1
ATOM 728 O O . ARG A 1 92 ? -0.018 5.475 7.236 1.00 88.19 92 ARG A O 1
ATOM 735 N N . THR A 1 93 ? -2.075 6.379 7.186 1.00 85.88 93 THR A N 1
ATOM 736 C CA . THR A 1 93 ? -2.765 5.148 6.784 1.00 85.88 93 THR A CA 1
ATOM 737 C C . THR A 1 93 ? -2.218 4.630 5.458 1.00 85.88 93 THR A C 1
ATOM 739 O O . THR A 1 93 ? -1.888 3.454 5.343 1.00 85.88 93 THR A O 1
ATOM 742 N N . PHE A 1 94 ? -2.031 5.510 4.478 1.00 89.50 94 PHE A N 1
ATOM 743 C CA . PHE A 1 94 ? -1.476 5.182 3.173 1.00 89.50 94 PHE A CA 1
ATOM 744 C C . PHE A 1 94 ? -0.032 4.677 3.257 1.00 89.50 94 PHE A C 1
ATOM 746 O O . PHE A 1 94 ? 0.309 3.675 2.624 1.00 89.50 94 PHE A O 1
ATOM 753 N N . MET A 1 95 ? 0.817 5.346 4.038 1.00 87.75 95 MET A N 1
ATOM 754 C CA . MET A 1 95 ? 2.216 4.972 4.232 1.00 87.75 95 MET A CA 1
ATOM 755 C C . MET A 1 95 ? 2.319 3.610 4.919 1.00 87.75 95 MET A C 1
ATOM 757 O O . MET A 1 95 ? 3.019 2.728 4.425 1.00 87.75 95 MET A O 1
ATOM 761 N N . ILE A 1 96 ? 1.567 3.416 6.004 1.00 83.38 96 ILE A N 1
ATOM 762 C CA . ILE A 1 96 ? 1.532 2.163 6.759 1.00 83.38 96 ILE A CA 1
ATOM 763 C C . ILE A 1 96 ? 0.986 1.021 5.901 1.00 83.38 96 ILE A C 1
ATOM 765 O O . ILE A 1 96 ? 1.566 -0.062 5.890 1.00 83.38 96 ILE A O 1
ATOM 769 N N . LEU A 1 97 ? -0.100 1.237 5.156 1.00 82.94 97 LEU A N 1
ATOM 770 C CA . LEU A 1 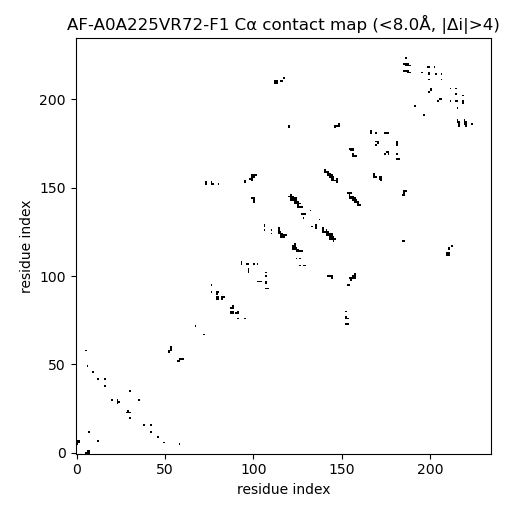97 ? -0.652 0.222 4.257 1.00 82.94 97 LEU A CA 1
ATOM 771 C C . LEU A 1 97 ? 0.322 -0.126 3.133 1.00 82.94 97 LEU A C 1
ATOM 773 O O . LEU A 1 97 ? 0.541 -1.306 2.880 1.00 82.94 97 LEU A O 1
ATOM 777 N N . SER A 1 98 ? 0.941 0.872 2.497 1.00 85.69 98 SER A N 1
ATOM 778 C CA . SER A 1 98 ? 1.918 0.643 1.424 1.00 85.69 98 SER A CA 1
ATOM 779 C C . SER A 1 98 ? 3.126 -0.141 1.920 1.00 85.69 98 SER A C 1
ATOM 781 O O . SER A 1 98 ? 3.593 -1.056 1.241 1.00 85.69 98 SER A O 1
ATOM 783 N N . TRP A 1 99 ? 3.608 0.197 3.118 1.00 81.12 99 TRP A N 1
ATOM 784 C CA . TRP A 1 99 ? 4.714 -0.503 3.752 1.00 81.12 99 TRP A CA 1
ATOM 785 C C . TRP A 1 99 ? 4.327 -1.938 4.094 1.00 81.12 99 TRP A C 1
ATOM 787 O O 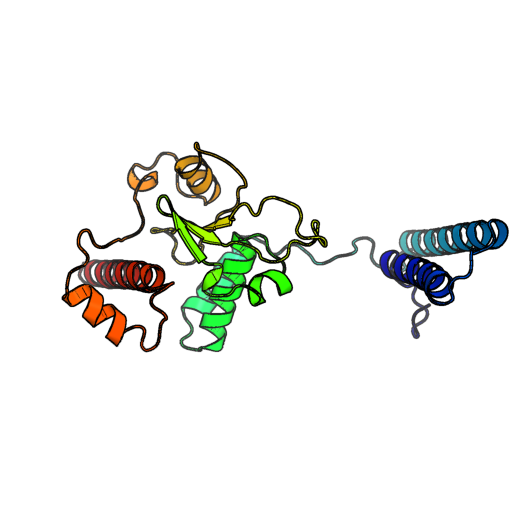. TRP A 1 99 ? 5.012 -2.864 3.684 1.00 81.12 99 TRP A O 1
ATOM 797 N N . ASN A 1 100 ? 3.199 -2.151 4.771 1.00 76.81 100 ASN A N 1
ATOM 798 C CA . ASN A 1 100 ? 2.735 -3.492 5.127 1.00 76.81 100 ASN A CA 1
ATOM 799 C C . ASN A 1 100 ? 2.531 -4.372 3.913 1.00 76.81 100 ASN A C 1
ATOM 801 O O . ASN A 1 100 ? 3.121 -5.434 3.774 1.00 76.81 100 ASN A O 1
ATOM 805 N N . LEU A 1 101 ? 1.752 -3.893 2.962 1.00 78.19 101 LEU A N 1
ATOM 806 C CA . LEU A 1 101 ? 1.434 -4.675 1.789 1.00 78.19 101 LEU A CA 1
ATOM 807 C C . LEU A 1 101 ? 2.638 -4.822 0.855 1.00 78.19 101 LEU A C 1
ATOM 809 O O . LEU A 1 101 ? 2.512 -5.551 -0.125 1.00 78.19 101 LEU A O 1
ATOM 813 N N . MET A 1 102 ? 3.782 -4.172 1.126 1.00 78.69 102 MET A N 1
ATOM 814 C CA . MET A 1 102 ? 4.922 -4.025 0.211 1.00 78.69 102 MET A CA 1
ATOM 815 C C . MET A 1 102 ? 4.427 -3.729 -1.203 1.00 78.69 102 MET A C 1
ATOM 817 O O . MET A 1 102 ? 4.780 -4.402 -2.179 1.00 78.69 102 MET A O 1
ATOM 821 N N . SER A 1 103 ? 3.500 -2.777 -1.279 1.00 78.56 103 SER A N 1
ATOM 822 C CA . SER A 1 103 ? 2.801 -2.407 -2.496 1.00 78.56 103 SER A CA 1
ATOM 823 C C . SER A 1 103 ? 3.286 -1.055 -2.981 1.00 78.56 103 SER A C 1
ATOM 825 O O . SER A 1 103 ? 3.589 -0.147 -2.209 1.00 78.56 103 SER A O 1
ATOM 827 N N . SER A 1 104 ? 3.353 -0.915 -4.304 1.00 83.62 104 SER A N 1
ATOM 828 C CA . SER A 1 104 ? 3.579 0.396 -4.900 1.00 83.62 104 SER A CA 1
ATOM 829 C C . SER A 1 104 ? 2.408 1.326 -4.578 1.00 83.62 104 SER A C 1
ATOM 831 O O . SER A 1 104 ? 1.280 0.863 -4.401 1.00 83.62 104 SER A O 1
ATOM 833 N N . ALA A 1 105 ? 2.652 2.636 -4.592 1.00 87.25 105 ALA A N 1
ATOM 834 C CA . ALA A 1 105 ? 1.614 3.642 -4.380 1.00 87.25 105 ALA A CA 1
ATOM 835 C C . ALA A 1 105 ? 0.389 3.446 -5.296 1.00 87.25 105 ALA A C 1
ATOM 837 O O . ALA A 1 105 ? -0.746 3.561 -4.840 1.00 87.25 105 ALA A O 1
ATOM 838 N N . ALA A 1 106 ? 0.619 3.080 -6.564 1.00 86.88 106 ALA A N 1
ATOM 839 C CA . ALA A 1 106 ? -0.438 2.821 -7.542 1.00 86.88 106 ALA A CA 1
ATOM 840 C C . ALA A 1 106 ? -1.312 1.613 -7.161 1.00 86.88 106 ALA A C 1
ATOM 842 O O . ALA A 1 106 ? -2.520 1.621 -7.370 1.00 86.88 106 ALA A O 1
ATOM 843 N N . ASN A 1 107 ? -0.712 0.580 -6.567 1.00 85.44 107 ASN A N 1
ATOM 844 C CA . ASN A 1 107 ? -1.465 -0.559 -6.060 1.00 85.44 107 ASN A CA 1
ATOM 845 C C . ASN A 1 107 ? -2.208 -0.198 -4.771 1.00 85.44 107 ASN A C 1
ATOM 847 O O . ASN A 1 107 ? -3.375 -0.556 -4.646 1.00 85.44 107 ASN A O 1
ATOM 851 N N . THR A 1 108 ? -1.574 0.529 -3.845 1.00 88.44 108 THR A N 1
ATOM 852 C CA . THR A 1 108 ? -2.200 0.924 -2.574 1.00 88.44 108 THR A CA 1
ATOM 853 C C . THR A 1 108 ? -3.435 1.797 -2.798 1.00 88.44 108 THR A C 1
ATOM 855 O O . THR A 1 108 ? -4.472 1.548 -2.194 1.00 88.44 108 THR A O 1
ATOM 858 N N . VAL A 1 109 ? -3.365 2.782 -3.700 1.00 90.31 109 VAL A N 1
ATOM 859 C CA . VAL A 1 109 ? -4.503 3.678 -3.986 1.00 90.31 109 VAL A CA 1
ATOM 860 C C . VAL A 1 109 ? -5.671 2.959 -4.671 1.00 90.31 109 VAL A C 1
ATOM 862 O O . VAL A 1 109 ? -6.811 3.388 -4.558 1.00 90.31 109 VAL A O 1
ATOM 865 N N . SER A 1 110 ? -5.404 1.844 -5.357 1.00 88.75 110 SER A N 1
ATOM 866 C CA . SER A 1 110 ? -6.430 1.039 -6.036 1.00 88.75 110 SER A CA 1
ATOM 867 C C . SER A 1 110 ? -7.182 0.065 -5.115 1.00 88.75 110 SER A C 1
ATOM 869 O O . SER A 1 110 ? -8.020 -0.709 -5.582 1.00 88.75 110 SER A O 1
ATOM 871 N N . ILE A 1 111 ? -6.859 0.037 -3.818 1.00 88.75 111 ILE A N 1
ATOM 872 C CA . ILE A 1 111 ? -7.530 -0.836 -2.853 1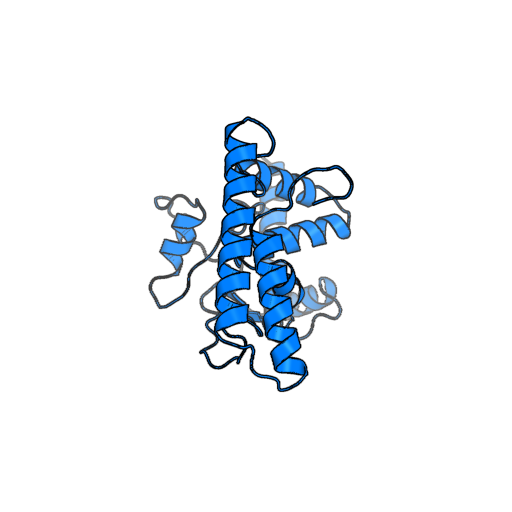.00 88.75 111 ILE A CA 1
ATOM 873 C C . ILE A 1 111 ? -8.937 -0.292 -2.585 1.00 88.75 111 ILE A C 1
ATOM 875 O O . ILE A 1 111 ? -9.103 0.822 -2.100 1.00 88.75 111 ILE A O 1
ATOM 879 N N . CYS A 1 112 ? -9.946 -1.118 -2.860 1.00 89.62 112 CYS A N 1
ATOM 880 C CA . CYS A 1 112 ? -11.354 -0.825 -2.609 1.00 89.62 112 CYS A CA 1
ATOM 881 C C . CYS A 1 112 ? -11.889 -1.703 -1.471 1.00 89.62 112 CYS A C 1
ATOM 883 O O . CYS A 1 112 ? -11.305 -2.736 -1.148 1.00 89.62 112 CYS A O 1
ATOM 885 N N . TYR A 1 113 ? -13.053 -1.361 -0.913 1.00 88.69 113 TYR A N 1
ATOM 886 C CA . TYR A 1 113 ? -13.685 -2.151 0.155 1.00 88.69 113 TYR A CA 1
ATOM 887 C C . TYR A 1 113 ? -13.939 -3.617 -0.224 1.00 88.69 113 TYR A C 1
ATOM 889 O O . TYR A 1 113 ? -13.725 -4.500 0.598 1.00 88.69 113 TYR A O 1
ATOM 897 N N . GLY A 1 114 ? -14.299 -3.896 -1.482 1.00 88.50 114 GLY A N 1
ATOM 898 C CA . GLY A 1 114 ? -14.480 -5.270 -1.976 1.00 88.50 114 GLY A CA 1
ATOM 899 C C . GLY A 1 114 ? -13.191 -6.100 -2.051 1.00 88.50 114 GLY A C 1
ATOM 900 O O . GLY A 1 114 ? -13.250 -7.301 -2.290 1.00 88.50 114 GLY A O 1
ATOM 901 N N . HIS A 1 115 ? -12.024 -5.481 -1.855 1.00 89.69 115 HIS A N 1
ATOM 902 C CA . HIS A 1 115 ? -10.729 -6.159 -1.797 1.00 89.69 115 HIS A CA 1
ATOM 903 C C . HIS A 1 115 ? -10.324 -6.539 -0.369 1.00 89.69 115 HIS A C 1
ATOM 905 O O . HIS A 1 115 ? -9.258 -7.125 -0.186 1.00 89.69 115 HIS A O 1
ATOM 911 N N . LEU A 1 116 ? -11.120 -6.181 0.639 1.00 89.19 116 LEU A N 1
ATOM 912 C CA . LEU A 1 116 ? -10.819 -6.440 2.039 1.00 89.19 116 LEU A CA 1
ATOM 913 C C . LEU A 1 116 ? -11.608 -7.652 2.532 1.00 89.19 116 LEU A C 1
ATOM 915 O O . LEU A 1 116 ? -12.799 -7.784 2.268 1.00 89.19 116 LEU A O 1
ATOM 919 N N . ALA A 1 117 ? -10.954 -8.513 3.300 1.00 87.19 117 ALA A N 1
ATOM 920 C CA . ALA A 1 117 ? -11.613 -9.561 4.069 1.00 87.19 117 ALA A CA 1
ATOM 921 C C . ALA A 1 117 ? -10.934 -9.707 5.428 1.00 87.19 117 ALA A C 1
ATOM 923 O O . ALA A 1 117 ? -9.773 -9.347 5.581 1.00 87.19 117 ALA A O 1
ATOM 924 N N . TRP A 1 118 ? -11.624 -10.282 6.403 1.00 82.00 118 TRP A N 1
ATOM 925 C CA . TRP A 1 118 ? -11.009 -10.677 7.665 1.00 82.00 118 TRP A CA 1
ATOM 926 C C . TRP A 1 118 ? -10.940 -12.198 7.744 1.00 82.00 118 TRP A C 1
ATOM 928 O O . TRP A 1 118 ? -11.956 -12.865 7.547 1.00 82.00 118 TRP A O 1
ATOM 938 N N . ARG A 1 119 ? -9.752 -12.756 7.991 1.00 78.81 119 ARG A N 1
ATOM 939 C CA . ARG A 1 119 ? -9.544 -14.204 8.162 1.00 78.81 119 ARG A CA 1
ATOM 940 C C . ARG A 1 119 ? -8.480 -14.445 9.220 1.00 78.81 119 ARG A C 1
ATOM 942 O O . ARG A 1 119 ? -7.462 -13.760 9.217 1.00 78.81 119 ARG A O 1
ATOM 949 N N . ASP A 1 120 ? -8.736 -15.387 10.123 1.00 72.25 120 ASP A N 1
ATOM 950 C CA . ASP A 1 120 ? -7.766 -15.881 11.113 1.00 72.25 120 ASP A CA 1
ATOM 951 C C . ASP A 1 120 ? -7.052 -14.775 11.919 1.00 72.25 120 ASP A C 1
ATOM 953 O O . ASP A 1 120 ? -5.855 -14.838 12.188 1.00 72.25 120 ASP A O 1
ATOM 957 N N . GLY A 1 121 ? -7.788 -13.720 12.293 1.00 71.56 121 GLY A N 1
ATOM 958 C CA . GLY A 1 121 ? -7.239 -12.598 13.066 1.00 71.56 121 GLY A CA 1
ATOM 959 C C . GLY A 1 121 ? -6.398 -11.603 12.256 1.00 71.56 121 GLY A C 1
ATOM 960 O O . GLY A 1 121 ? -5.690 -10.791 12.855 1.00 71.56 121 GLY A O 1
ATOM 961 N N . ALA A 1 122 ? -6.477 -11.650 10.923 1.00 75.81 122 ALA A N 1
ATOM 962 C CA . ALA A 1 122 ? -5.783 -10.752 10.009 1.00 75.81 122 ALA A CA 1
ATOM 963 C C . ALA A 1 122 ? -6.737 -10.064 9.024 1.00 75.81 122 ALA A C 1
ATOM 965 O O . ALA A 1 122 ? -7.644 -10.684 8.455 1.00 75.81 122 ALA A O 1
ATOM 966 N N . LEU A 1 123 ? -6.438 -8.803 8.718 1.00 82.00 123 LEU A N 1
ATOM 967 C CA . LEU A 1 123 ? -6.976 -8.106 7.560 1.00 82.00 123 LEU A CA 1
ATOM 968 C C . LEU A 1 123 ? -6.295 -8.638 6.295 1.00 82.00 123 LEU A C 1
ATOM 970 O O . LEU A 1 123 ? -5.096 -8.487 6.094 1.00 82.00 123 LEU A O 1
ATOM 974 N N . CYS A 1 124 ? -7.070 -9.252 5.421 1.00 85.25 124 CYS A N 1
ATOM 975 C CA . CYS A 1 124 ? -6.651 -9.767 4.129 1.00 85.25 124 CYS A CA 1
ATOM 976 C C . CYS A 1 124 ? -6.945 -8.732 3.041 1.00 85.25 124 CYS A C 1
ATOM 978 O O . CYS A 1 124 ? -8.074 -8.252 2.938 1.00 85.25 124 CYS A O 1
ATOM 980 N N . VAL A 1 125 ? -5.956 -8.432 2.201 1.00 87.12 125 VAL A N 1
ATOM 981 C CA . VAL A 1 125 ? -6.081 -7.510 1.067 1.00 87.12 125 VAL A CA 1
ATOM 982 C C . VAL A 1 125 ? -5.822 -8.250 -0.241 1.00 87.12 125 VAL A C 1
ATOM 984 O O . VAL A 1 125 ? -4.724 -8.761 -0.473 1.00 87.12 125 VAL A O 1
ATOM 987 N N . TYR A 1 126 ? -6.823 -8.270 -1.116 1.00 86.56 126 TYR A N 1
ATOM 988 C CA . TYR A 1 126 ? -6.747 -8.862 -2.448 1.00 86.56 126 TYR A CA 1
ATOM 989 C C . TYR A 1 126 ? -6.366 -7.803 -3.482 1.00 86.56 126 TYR A C 1
ATOM 991 O O . TYR A 1 126 ? -7.107 -6.856 -3.732 1.00 86.56 126 TYR A O 1
ATOM 999 N N . PHE A 1 127 ? -5.220 -7.964 -4.138 1.00 83.00 127 PHE A N 1
ATOM 1000 C CA . PHE A 1 127 ? -4.851 -7.059 -5.224 1.00 83.00 127 PHE A CA 1
ATOM 1001 C C . PHE A 1 127 ? -5.548 -7.452 -6.521 1.00 83.00 127 PHE A C 1
ATOM 1003 O O . PHE A 1 127 ? -5.366 -8.559 -7.024 1.00 83.00 127 PHE A O 1
ATOM 1010 N N . ALA A 1 128 ? -6.310 -6.517 -7.092 1.00 76.69 128 ALA A N 1
ATOM 1011 C C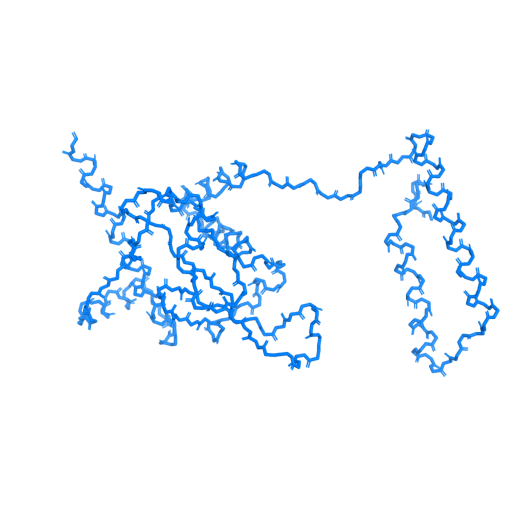A . ALA A 1 128 ? -6.970 -6.741 -8.373 1.00 76.69 128 ALA A CA 1
ATOM 1012 C C . ALA A 1 128 ? -5.984 -6.819 -9.547 1.00 76.69 128 ALA A C 1
ATOM 1014 O O . ALA A 1 128 ? -6.221 -7.526 -10.522 1.00 76.69 128 ALA A O 1
ATOM 1015 N N . HIS A 1 129 ? -4.868 -6.105 -9.441 1.00 72.25 129 HIS A N 1
ATOM 1016 C CA . HIS A 1 129 ? -3.824 -6.080 -10.450 1.00 72.25 129 HIS A CA 1
ATOM 1017 C C . HIS A 1 129 ? -2.463 -6.214 -9.773 1.00 72.25 129 HIS A C 1
ATOM 1019 O O . HIS A 1 129 ? -2.154 -5.483 -8.829 1.00 72.25 129 HIS A O 1
ATOM 1025 N N . VAL A 1 130 ? -1.629 -7.126 -10.268 1.00 70.88 130 VAL A N 1
ATOM 1026 C CA . VAL A 1 130 ? -0.267 -7.346 -9.777 1.00 70.88 130 VAL A CA 1
ATOM 1027 C C . VAL A 1 130 ? 0.692 -7.116 -10.936 1.00 70.88 130 VAL A C 1
ATOM 1029 O O . VAL A 1 130 ? 0.490 -7.634 -12.027 1.00 70.88 130 VAL A O 1
ATOM 1032 N N . LYS A 1 131 ? 1.761 -6.345 -10.704 1.00 69.00 131 LYS A N 1
ATOM 1033 C CA . LYS A 1 131 ? 2.705 -5.904 -11.750 1.00 69.00 131 LYS A CA 1
ATOM 1034 C C . LYS A 1 131 ? 3.257 -7.049 -12.619 1.00 69.00 131 LYS A C 1
ATOM 1036 O O . LYS A 1 131 ? 3.500 -6.843 -13.802 1.00 69.00 131 LYS A O 1
ATOM 1041 N N . ASN A 1 132 ? 3.425 -8.235 -12.033 1.00 68.31 132 ASN A N 1
ATOM 1042 C CA . ASN A 1 132 ? 3.983 -9.417 -12.697 1.00 68.31 132 ASN A CA 1
ATOM 1043 C C . ASN A 1 132 ? 2.916 -10.344 -13.309 1.00 68.31 132 ASN A C 1
ATOM 1045 O O . ASN A 1 132 ? 3.261 -11.387 -13.856 1.00 68.31 132 ASN A O 1
ATOM 1049 N N . ASP A 1 133 ? 1.638 -9.985 -13.208 1.00 74.38 133 ASP A N 1
ATOM 1050 C CA . ASP A 1 133 ? 0.515 -10.727 -13.778 1.00 74.38 133 ASP A CA 1
ATOM 1051 C C . ASP A 1 133 ? -0.438 -9.765 -14.491 1.00 74.38 133 ASP A C 1
ATOM 1053 O O . ASP A 1 133 ? -1.587 -9.569 -14.105 1.00 74.38 133 ASP A O 1
ATOM 1057 N N . GLN A 1 134 ? 0.067 -9.148 -15.562 1.00 69.06 134 GLN A N 1
ATOM 1058 C CA . GLN A 1 134 ? -0.708 -8.219 -16.393 1.00 69.06 134 GLN A CA 1
ATOM 1059 C C . GLN A 1 134 ? -1.952 -8.869 -17.018 1.00 69.06 134 GLN A C 1
ATOM 1061 O O . GLN A 1 134 ? -2.891 -8.168 -17.381 1.00 69.06 134 GLN A O 1
ATOM 1066 N N . ARG A 1 135 ? -1.962 -10.203 -17.157 1.00 71.31 135 ARG A N 1
ATOM 1067 C CA . ARG A 1 135 ? -3.092 -10.964 -17.709 1.00 71.31 135 ARG A CA 1
ATOM 1068 C C . ARG A 1 135 ? -4.108 -11.391 -16.644 1.00 71.31 135 ARG A C 1
ATOM 1070 O O . ARG A 1 135 ? -5.176 -11.863 -17.013 1.00 71.31 135 ARG A O 1
ATOM 1077 N N . GLY A 1 136 ? -3.793 -11.241 -15.355 1.00 73.31 136 GLY A N 1
ATOM 1078 C CA . GLY A 1 136 ? -4.677 -11.622 -14.249 1.00 73.31 136 GLY A CA 1
ATOM 1079 C C . GLY A 1 136 ? -4.963 -13.123 -14.170 1.00 73.31 136 GLY A C 1
ATOM 1080 O O . GLY A 1 136 ? -6.041 -13.514 -13.732 1.00 73.31 136 GLY A O 1
ATOM 1081 N N . THR A 1 137 ? -4.034 -13.951 -14.649 1.00 73.00 137 THR A N 1
ATOM 1082 C CA . THR A 1 137 ? -4.216 -15.408 -14.779 1.00 73.00 137 THR A CA 1
ATOM 1083 C C . THR A 1 137 ? -3.821 -16.186 -13.532 1.00 73.00 137 THR A C 1
ATOM 1085 O O . THR A 1 137 ? -4.144 -17.368 -13.422 1.00 73.00 137 THR A O 1
ATOM 1088 N N . ARG A 1 138 ? -3.101 -15.559 -12.598 1.00 72.25 138 ARG A N 1
ATOM 1089 C CA . ARG A 1 138 ? -2.624 -16.228 -11.389 1.00 72.25 138 ARG A CA 1
ATOM 1090 C C . ARG A 1 138 ? -3.692 -16.204 -10.292 1.00 72.25 138 ARG A C 1
ATOM 1092 O O . ARG A 1 138 ? -4.454 -15.236 -10.204 1.00 72.25 138 ARG A O 1
ATOM 1099 N N . PRO A 1 139 ? -3.722 -17.233 -9.425 1.00 67.44 139 PRO A N 1
ATOM 1100 C CA . PRO A 1 139 ? -4.489 -17.185 -8.188 1.00 67.44 139 PRO A CA 1
ATOM 1101 C C . PRO A 1 139 ? -4.166 -15.906 -7.411 1.00 67.44 139 PRO A C 1
ATOM 1103 O O . PRO A 1 139 ? -3.010 -15.485 -7.330 1.00 67.44 139 PRO A O 1
ATOM 1106 N N . ARG A 1 140 ? -5.204 -15.249 -6.890 1.00 74.56 140 ARG A N 1
ATOM 1107 C CA . ARG A 1 140 ? -5.054 -14.005 -6.132 1.00 74.56 140 ARG A CA 1
ATOM 1108 C C . ARG A 1 140 ? -4.933 -14.323 -4.656 1.00 74.56 140 ARG A C 1
ATOM 1110 O O . ARG A 1 140 ? -5.918 -14.257 -3.922 1.00 74.56 140 ARG A O 1
ATOM 1117 N N . ASP A 1 141 ? -3.719 -14.642 -4.240 1.00 79.44 141 ASP A N 1
ATOM 1118 C CA . ASP A 1 141 ? -3.435 -14.856 -2.829 1.00 79.44 141 ASP A CA 1
ATOM 1119 C C . ASP A 1 141 ? -3.496 -13.514 -2.078 1.00 79.44 141 ASP A C 1
ATOM 1121 O O . ASP A 1 141 ? -2.906 -12.515 -2.522 1.00 79.44 141 ASP A O 1
ATOM 1125 N N . PRO A 1 142 ? -4.253 -13.433 -0.970 1.00 82.38 142 PRO A N 1
ATOM 1126 C CA . PRO A 1 142 ? -4.370 -12.202 -0.213 1.00 82.38 142 PRO A CA 1
ATOM 1127 C C . PRO A 1 142 ? -3.064 -11.879 0.508 1.00 82.38 142 PRO A C 1
ATOM 1129 O O . PRO A 1 142 ? -2.335 -12.758 0.969 1.00 82.38 142 PRO A O 1
ATOM 1132 N N . ARG A 1 143 ? -2.802 -10.586 0.695 1.00 81.88 143 ARG A N 1
ATOM 1133 C CA . ARG A 1 143 ? -1.780 -10.132 1.642 1.00 81.88 143 ARG A CA 1
ATOM 1134 C C . ARG A 1 143 ? -2.419 -9.917 3.002 1.00 81.88 143 ARG A C 1
ATOM 1136 O O . ARG A 1 143 ? -3.415 -9.208 3.107 1.00 81.88 143 ARG A O 1
ATOM 1143 N N 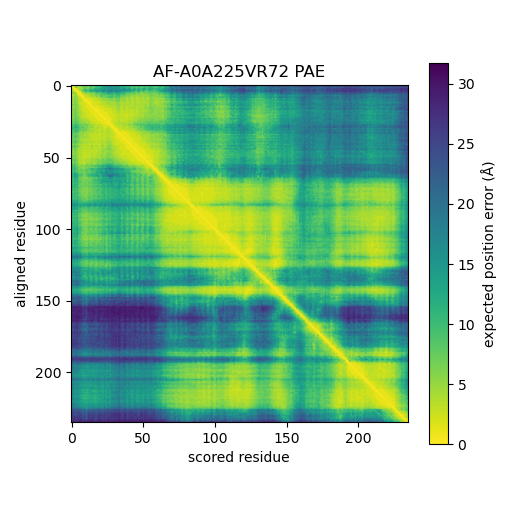. HIS A 1 144 ? -1.839 -10.522 4.028 1.00 77.12 144 HIS A N 1
ATOM 1144 C CA . HIS A 1 144 ? -2.339 -10.438 5.395 1.00 77.12 144 HIS A CA 1
ATOM 1145 C C . HIS A 1 144 ? -1.667 -9.291 6.158 1.00 77.12 144 HIS A C 1
ATOM 1147 O O . HIS A 1 144 ? -0.443 -9.167 6.161 1.00 77.12 144 HIS A O 1
ATOM 1153 N N . VAL A 1 145 ? -2.475 -8.487 6.841 1.00 75.50 145 VAL A N 1
ATOM 1154 C CA . VAL A 1 145 ? -2.084 -7.408 7.746 1.00 75.50 145 VAL A CA 1
ATOM 1155 C C . VAL A 1 145 ? -2.660 -7.741 9.114 1.00 75.50 145 VAL A C 1
ATOM 1157 O O . VAL A 1 145 ? -3.874 -7.846 9.264 1.00 75.50 145 VAL A O 1
ATOM 1160 N N . TYR A 1 146 ? -1.805 -7.912 10.117 1.00 71.06 146 TYR A N 1
ATOM 1161 C CA . TYR A 1 146 ? -2.260 -8.157 11.483 1.00 71.06 146 TYR A CA 1
ATOM 1162 C C . TYR A 1 146 ? -2.107 -6.897 12.325 1.00 71.06 146 TYR A C 1
ATOM 1164 O O . TYR A 1 146 ? -1.220 -6.064 12.105 1.00 71.06 146 TYR A O 1
ATOM 1172 N N . SER A 1 147 ? -2.978 -6.780 13.316 1.00 65.25 147 SER A N 1
ATOM 1173 C CA . SER A 1 147 ? -2.929 -5.702 14.290 1.00 65.25 147 SER A CA 1
ATOM 1174 C C . SER A 1 147 ? -1.746 -5.873 15.241 1.00 65.25 147 SER A C 1
ATOM 1176 O O . SER A 1 147 ? -1.401 -6.991 15.625 1.00 65.25 147 SER A O 1
ATOM 1178 N N . ASN A 1 148 ? -1.146 -4.755 15.646 1.00 64.50 148 ASN A N 1
ATOM 1179 C CA . ASN A 1 148 ? -0.144 -4.714 16.702 1.00 64.50 148 ASN A CA 1
ATOM 1180 C C . ASN A 1 148 ? -0.704 -3.918 17.886 1.00 64.50 148 ASN A C 1
ATOM 1182 O O . ASN A 1 148 ? -0.962 -2.727 17.751 1.00 64.50 148 ASN A O 1
ATOM 1186 N N . LEU A 1 149 ? -0.892 -4.591 19.023 1.00 56.84 149 LEU A N 1
ATOM 1187 C CA . LEU A 1 149 ? -1.473 -4.008 20.235 1.00 56.84 149 LEU A CA 1
ATOM 1188 C C . LEU A 1 149 ? -0.480 -3.128 21.014 1.00 56.84 149 LEU A C 1
ATOM 1190 O O . LEU A 1 149 ? -0.889 -2.270 21.786 1.00 56.84 149 LEU A O 1
ATOM 1194 N N . ILE A 1 150 ? 0.824 -3.346 20.818 1.00 55.66 150 ILE A N 1
ATOM 1195 C CA . ILE A 1 150 ? 1.888 -2.770 21.655 1.00 55.66 150 ILE A CA 1
ATOM 1196 C C . ILE A 1 150 ? 2.517 -1.535 21.000 1.00 55.66 150 ILE A C 1
ATOM 1198 O O . ILE A 1 150 ? 2.911 -0.602 21.689 1.00 55.66 150 ILE A O 1
ATOM 1202 N N . ALA A 1 151 ? 2.598 -1.501 19.667 1.00 59.56 151 ALA A N 1
ATOM 1203 C CA . ALA A 1 151 ? 3.129 -0.353 18.933 1.00 59.56 151 ALA A CA 1
ATOM 1204 C C . ALA A 1 151 ? 2.126 0.104 17.869 1.00 59.56 151 ALA A C 1
ATOM 1206 O O . ALA A 1 151 ? 2.189 -0.305 16.707 1.00 59.56 151 ALA A O 1
ATOM 1207 N N . THR A 1 152 ? 1.204 0.979 18.276 1.00 55.00 152 THR A N 1
ATOM 1208 C CA . THR A 1 152 ? 0.169 1.572 17.411 1.00 55.00 152 THR A CA 1
ATOM 1209 C C . THR A 1 152 ? 0.762 2.350 16.236 1.00 55.00 152 THR A C 1
ATOM 1211 O O . THR A 1 152 ? 0.116 2.483 15.195 1.00 55.00 152 THR A O 1
ATOM 1214 N N . GLU A 1 153 ? 2.000 2.836 16.373 1.00 52.44 153 GLU A N 1
ATOM 1215 C CA . GLU A 1 153 ? 2.790 3.505 15.334 1.00 52.44 153 GLU A CA 1
ATOM 1216 C C . GLU A 1 153 ? 3.156 2.624 14.134 1.00 52.44 153 GLU A C 1
ATOM 1218 O O . GLU A 1 153 ? 3.308 3.145 13.029 1.00 52.44 153 GLU A O 1
ATOM 1223 N N . ILE A 1 154 ? 3.305 1.309 14.322 1.00 52.78 154 ILE A N 1
ATOM 1224 C CA . ILE A 1 154 ? 3.812 0.401 13.292 1.00 52.78 154 ILE A CA 1
ATOM 1225 C C . ILE A 1 154 ? 2.960 -0.870 13.269 1.00 52.78 154 ILE A C 1
ATOM 1227 O O . ILE A 1 154 ? 3.164 -1.813 14.034 1.00 52.78 154 ILE A O 1
ATOM 1231 N N . TYR A 1 155 ? 2.054 -0.934 12.297 1.00 51.41 155 TYR A N 1
ATOM 1232 C CA . TYR A 1 155 ? 1.575 -2.210 11.774 1.00 51.41 155 TYR A CA 1
ATOM 1233 C C . TYR A 1 155 ? 2.676 -2.734 10.842 1.00 51.41 155 TYR A C 1
ATOM 1235 O O . TYR A 1 155 ? 3.146 -1.960 10.004 1.00 51.41 155 TYR A O 1
ATOM 1243 N N . ARG A 1 156 ? 3.135 -3.983 11.009 1.00 43.38 156 ARG A N 1
ATOM 1244 C CA . ARG A 1 156 ? 4.226 -4.587 10.214 1.00 43.38 156 ARG A CA 1
ATOM 1245 C C . ARG A 1 156 ? 3.889 -6.012 9.791 1.00 43.38 156 ARG A C 1
ATOM 1247 O O . ARG A 1 156 ? 4.077 -6.884 10.621 1.00 43.38 156 ARG A O 1
ATOM 1254 N N . TYR A 1 157 ? 3.514 -6.284 8.535 1.00 48.75 157 TYR A N 1
ATOM 1255 C CA . TYR A 1 157 ? 3.420 -7.668 8.023 1.00 48.75 157 TYR A CA 1
ATOM 1256 C C . TYR A 1 157 ? 3.608 -7.826 6.518 1.00 48.75 157 TYR A C 1
ATOM 1258 O O . TYR A 1 157 ? 2.921 -7.165 5.758 1.00 48.75 157 TYR A O 1
ATOM 1266 N N . LEU A 1 158 ? 4.418 -8.820 6.118 1.00 34.38 158 LEU A N 1
ATOM 1267 C CA . LEU A 1 158 ? 4.373 -9.461 4.800 1.00 34.38 158 LEU A CA 1
ATOM 1268 C C . LEU A 1 158 ? 4.626 -10.979 4.928 1.00 34.38 158 LEU A C 1
ATOM 1270 O O . LEU A 1 158 ? 5.677 -11.368 5.438 1.00 34.38 158 LEU A O 1
ATOM 1274 N N . ARG A 1 159 ? 3.734 -11.830 4.392 1.00 40.12 159 ARG A N 1
ATOM 1275 C CA . ARG A 1 159 ? 4.116 -13.091 3.716 1.00 40.12 159 ARG A CA 1
ATOM 1276 C C . ARG A 1 159 ? 2.997 -13.665 2.835 1.00 40.12 159 ARG A C 1
ATOM 1278 O O . ARG A 1 159 ? 1.821 -13.432 3.093 1.00 40.12 159 ARG A O 1
ATOM 1285 N N . HIS A 1 160 ? 3.431 -14.402 1.811 1.00 44.22 160 HIS A N 1
ATOM 1286 C CA . HIS A 1 160 ? 2.665 -15.250 0.892 1.00 44.22 160 HIS A CA 1
ATOM 1287 C C . HIS A 1 160 ? 2.673 -16.686 1.4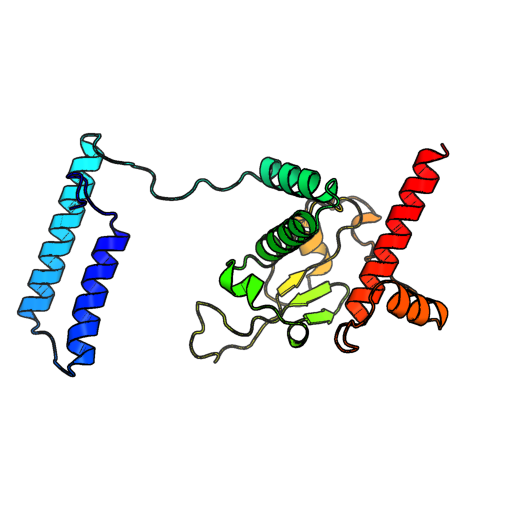69 1.00 44.22 160 HIS A C 1
ATOM 1289 O O . HIS A 1 160 ? 3.751 -17.172 1.818 1.00 44.22 160 HIS A O 1
ATOM 1295 N N . ASP A 1 161 ? 1.504 -17.324 1.565 1.00 35.94 161 ASP A N 1
ATOM 1296 C CA . ASP A 1 161 ? 1.249 -18.760 1.825 1.00 35.94 161 ASP A CA 1
ATOM 1297 C C . ASP A 1 161 ? 1.301 -19.385 3.245 1.00 35.94 161 ASP A C 1
ATOM 1299 O O . ASP A 1 161 ? 1.665 -18.768 4.246 1.00 35.94 161 ASP A O 1
ATOM 1303 N N . ALA A 1 162 ? 0.793 -20.630 3.278 1.00 42.09 162 ALA A N 1
ATOM 1304 C CA . ALA A 1 162 ? -0.191 -21.227 4.188 1.00 42.09 162 ALA A CA 1
ATOM 1305 C C . ALA A 1 162 ? 0.228 -21.625 5.628 1.00 42.09 162 ALA A C 1
ATOM 1307 O O . ALA A 1 162 ? 1.348 -22.047 5.903 1.00 42.09 162 ALA A O 1
ATOM 1308 N N . ALA A 1 163 ? -0.775 -21.567 6.517 1.00 40.53 163 ALA A N 1
ATOM 1309 C CA . ALA A 1 163 ? -1.016 -22.367 7.734 1.00 40.53 163 ALA A CA 1
ATOM 1310 C C . ALA A 1 163 ? 0.002 -22.393 8.908 1.00 40.53 163 ALA A C 1
ATOM 1312 O O . ALA A 1 163 ? -0.269 -23.057 9.905 1.00 40.53 163 ALA A O 1
ATOM 1313 N N . GLY A 1 164 ? 1.117 -21.651 8.872 1.00 48.00 164 GLY A N 1
ATOM 1314 C CA . GLY A 1 164 ? 2.085 -21.540 9.995 1.00 48.00 164 GLY A CA 1
ATOM 1315 C C . GLY A 1 164 ? 2.330 -20.109 10.509 1.00 48.00 164 GLY A C 1
ATOM 1316 O O . GLY A 1 164 ? 3.409 -19.774 10.988 1.00 48.00 164 GLY A O 1
ATOM 1317 N N . ASN A 1 165 ? 1.360 -19.224 10.317 1.00 47.91 165 ASN A N 1
ATOM 1318 C CA . ASN A 1 165 ? 1.541 -17.839 9.869 1.00 47.91 165 ASN A CA 1
ATOM 1319 C C . ASN A 1 165 ? 1.324 -16.745 10.934 1.00 47.91 165 ASN A C 1
ATOM 1321 O O . ASN A 1 165 ? 1.762 -15.612 10.720 1.00 47.91 165 ASN A O 1
ATOM 1325 N N . MET A 1 166 ? 0.732 -17.058 12.090 1.00 50.94 166 MET A N 1
ATOM 1326 C CA . MET A 1 166 ? 0.489 -16.047 13.130 1.00 50.94 166 MET A CA 1
ATOM 1327 C C . MET A 1 166 ? 1.739 -15.749 13.976 1.00 50.94 166 MET A C 1
ATOM 1329 O O . MET A 1 166 ? 1.983 -14.595 14.317 1.00 50.94 166 MET A O 1
ATOM 1333 N N . SER A 1 167 ? 2.570 -16.755 14.271 1.00 49.12 167 SER A N 1
ATOM 1334 C CA . SER A 1 167 ? 3.809 -16.583 15.044 1.00 49.12 167 SER A CA 1
ATOM 1335 C C . SER A 1 167 ? 4.911 -15.926 14.210 1.00 49.12 167 SER A C 1
ATOM 1337 O O . SER A 1 167 ? 5.439 -14.888 14.583 1.00 49.12 167 SER A O 1
ATOM 1339 N N . VAL A 1 168 ? 5.206 -16.446 13.017 1.00 53.75 168 VAL A N 1
ATOM 1340 C CA . VAL A 1 168 ? 6.271 -15.905 12.150 1.00 53.75 168 VAL A CA 1
ATOM 1341 C C . VAL A 1 168 ? 6.027 -14.438 11.794 1.00 53.75 168 VAL A C 1
ATOM 1343 O O . VAL A 1 168 ? 6.959 -13.634 11.813 1.00 53.75 168 VAL A O 1
ATOM 1346 N N . GLY A 1 169 ? 4.777 -14.064 11.514 1.00 51.06 169 GLY A N 1
ATOM 1347 C CA . GLY A 1 169 ? 4.442 -12.673 11.240 1.00 51.06 169 GLY A CA 1
ATOM 1348 C C . GLY A 1 169 ? 4.753 -11.756 12.434 1.00 51.06 169 GLY A C 1
ATOM 1349 O O . GLY A 1 169 ? 5.363 -10.703 12.250 1.00 51.06 169 GLY A O 1
ATOM 1350 N N . ARG A 1 170 ? 4.383 -12.175 13.652 1.00 51.22 170 ARG A N 1
ATOM 1351 C CA . ARG A 1 170 ? 4.592 -11.406 14.890 1.00 51.22 170 ARG A CA 1
ATOM 1352 C C . ARG A 1 170 ? 6.070 -11.308 15.274 1.00 51.22 170 ARG A C 1
ATOM 1354 O O . ARG A 1 170 ? 6.541 -10.265 15.716 1.00 51.22 170 ARG A O 1
ATOM 1361 N N . THR A 1 171 ? 6.850 -12.360 15.028 1.00 52.41 171 THR A N 1
ATOM 1362 C CA . THR A 1 171 ? 8.312 -12.340 15.206 1.00 52.41 171 THR A CA 1
ATOM 1363 C C . THR A 1 171 ? 8.958 -11.275 14.322 1.00 52.41 171 THR A C 1
ATOM 1365 O O . THR A 1 171 ? 9.781 -10.480 14.775 1.00 52.41 171 THR A O 1
ATOM 1368 N N . VAL A 1 172 ? 8.564 -11.228 13.049 1.00 48.09 172 VAL A N 1
ATOM 1369 C CA . VAL A 1 172 ? 9.116 -10.278 12.078 1.00 48.09 172 VAL A CA 1
ATOM 1370 C C . VAL A 1 172 ? 8.614 -8.855 12.343 1.00 48.09 172 VAL A C 1
ATOM 1372 O O . VAL A 1 172 ? 9.312 -7.901 11.998 1.00 48.09 172 VAL A O 1
ATOM 1375 N N . SER A 1 173 ? 7.466 -8.677 13.011 1.00 50.16 173 SER A N 1
ATOM 1376 C CA . SER A 1 173 ? 6.954 -7.362 13.413 1.00 50.16 173 SER A CA 1
ATOM 1377 C C . SER A 1 173 ? 7.729 -6.709 14.564 1.00 50.16 173 SER A C 1
ATOM 1379 O O . SER A 1 173 ? 7.421 -5.579 14.935 1.00 50.16 173 SER A O 1
ATOM 1381 N N . GLY A 1 174 ? 8.758 -7.378 15.097 1.00 50.34 174 GLY A N 1
ATOM 1382 C CA . GLY A 1 174 ? 9.529 -6.900 16.243 1.00 50.34 174 GLY A CA 1
ATOM 1383 C C . GLY A 1 174 ? 8.797 -7.083 17.570 1.00 50.34 174 GLY A C 1
ATOM 1384 O O . GLY A 1 174 ? 9.213 -6.490 18.562 1.00 50.34 174 GLY A O 1
ATOM 1385 N N . LEU A 1 175 ? 7.723 -7.887 17.599 1.00 55.91 175 LEU A N 1
ATOM 1386 C CA . LEU A 1 175 ? 7.143 -8.315 18.866 1.00 55.91 175 LEU A CA 1
ATOM 1387 C C . LEU A 1 175 ? 8.113 -9.306 19.519 1.00 55.91 175 LEU A C 1
ATOM 1389 O O . LEU A 1 175 ? 8.604 -10.212 18.833 1.00 55.91 175 LEU A O 1
ATOM 1393 N N . PRO A 1 176 ? 8.412 -9.158 20.819 1.00 58.59 176 PRO A N 1
ATOM 1394 C CA . PRO A 1 176 ? 9.304 -10.076 21.506 1.00 58.59 176 PRO A CA 1
ATOM 1395 C C . PRO A 1 176 ? 8.725 -11.492 21.443 1.00 58.59 176 PRO A C 1
ATOM 1397 O O . PRO A 1 176 ? 7.692 -11.781 22.036 1.00 58.59 176 PRO A O 1
ATOM 1400 N N . ILE A 1 177 ? 9.406 -12.384 20.719 1.00 59.44 177 ILE A N 1
ATOM 1401 C CA . ILE A 1 177 ? 8.975 -13.777 20.477 1.00 59.44 177 ILE A CA 1
ATOM 1402 C C . ILE A 1 177 ? 8.801 -14.547 21.794 1.00 59.44 177 ILE A C 1
ATOM 1404 O O . ILE A 1 177 ? 8.054 -15.515 21.874 1.00 59.44 177 ILE A O 1
ATOM 1408 N N . LEU A 1 178 ? 9.528 -14.108 22.821 1.00 58.22 178 LEU A N 1
ATOM 1409 C CA . LEU A 1 178 ? 9.585 -14.725 24.139 1.00 58.22 178 LEU A CA 1
ATOM 1410 C C . LEU A 1 178 ? 8.577 -14.131 25.133 1.00 58.22 178 LEU A C 1
ATOM 1412 O O . LEU A 1 178 ? 8.524 -14.595 26.268 1.00 58.22 178 LEU A O 1
ATOM 1416 N N . GLN A 1 179 ? 7.804 -13.107 24.755 1.00 58.09 179 GLN A N 1
ATOM 1417 C CA . GLN A 1 179 ? 6.782 -12.556 25.644 1.00 58.09 179 GLN A CA 1
ATOM 1418 C C . GLN A 1 179 ? 5.476 -13.358 25.544 1.00 58.09 179 GLN A C 1
ATOM 1420 O O . GLN A 1 179 ? 5.070 -13.723 24.442 1.00 58.09 179 GLN A O 1
ATOM 1425 N N . PRO A 1 180 ? 4.777 -13.603 26.667 1.00 55.16 180 PRO A N 1
ATOM 1426 C CA . PRO A 1 180 ? 3.483 -14.297 26.665 1.00 55.16 180 PRO A CA 1
ATOM 1427 C C . PRO A 1 180 ? 2.429 -13.556 25.823 1.00 55.16 180 PRO A C 1
ATOM 1429 O O . PRO A 1 180 ? 1.555 -14.174 25.214 1.00 55.16 180 PRO A O 1
ATOM 1432 N N . ASP A 1 181 ? 2.588 -12.239 25.690 1.00 55.78 181 ASP A N 1
ATOM 1433 C CA . ASP A 1 181 ? 1.702 -11.353 24.935 1.00 55.78 181 ASP A CA 1
ATOM 1434 C C . ASP A 1 181 ? 1.836 -11.513 23.415 1.00 55.78 181 ASP A C 1
ATOM 1436 O O . ASP A 1 181 ? 1.010 -11.036 22.631 1.00 55.78 181 ASP A O 1
ATOM 1440 N N . PHE A 1 182 ? 2.851 -12.261 22.978 1.00 54.84 182 PHE A N 1
ATOM 1441 C CA . PHE A 1 182 ? 3.106 -12.572 21.584 1.00 54.84 182 PHE A CA 1
ATOM 1442 C C . PHE A 1 182 ? 1.942 -13.292 20.902 1.00 54.84 182 PHE A C 1
ATOM 1444 O O . PHE A 1 182 ? 1.844 -13.220 19.686 1.00 54.84 182 PHE A O 1
ATOM 1451 N N . ALA A 1 183 ? 1.034 -13.950 21.627 1.00 56.66 183 ALA A N 1
ATOM 1452 C CA . ALA A 1 183 ? -0.133 -14.629 21.053 1.00 56.66 183 ALA A CA 1
ATOM 1453 C C . ALA A 1 183 ? -1.450 -13.832 21.162 1.00 56.66 183 ALA A C 1
ATOM 1455 O O . ALA A 1 183 ? -2.469 -14.270 20.627 1.00 56.66 183 ALA A O 1
ATOM 1456 N N . ILE A 1 184 ? -1.447 -12.645 21.784 1.00 62.28 184 ILE A N 1
ATOM 1457 C CA . ILE A 1 184 ? -2.674 -11.872 22.034 1.00 62.28 184 ILE A CA 1
ATOM 1458 C C . ILE A 1 184 ? -3.320 -11.434 20.716 1.00 62.28 184 ILE A C 1
ATOM 1460 O O . ILE A 1 184 ? -2.686 -10.811 19.864 1.00 62.28 184 ILE A O 1
ATOM 1464 N N . LEU A 1 185 ? -4.576 -11.816 20.498 1.00 64.50 185 LEU A N 1
ATOM 1465 C CA . LEU A 1 185 ? -5.358 -11.359 19.348 1.00 64.50 185 LEU A CA 1
ATOM 1466 C C . LEU A 1 185 ? -5.658 -9.857 19.470 1.00 64.50 185 LEU A C 1
ATOM 1468 O O . LEU A 1 185 ? -5.727 -9.351 20.590 1.00 64.50 185 LEU A O 1
ATOM 1472 N N . PRO A 1 186 ? -5.869 -9.140 18.349 1.00 66.88 186 PRO A N 1
ATOM 1473 C CA . PRO A 1 186 ? -6.385 -7.778 18.413 1.00 66.88 186 PRO A CA 1
ATOM 1474 C C . PRO A 1 186 ? -7.627 -7.677 19.303 1.00 66.88 186 PRO A C 1
ATOM 1476 O O . PRO A 1 186 ? -8.390 -8.652 19.380 1.00 66.88 186 PRO A O 1
ATOM 1479 N N . PRO A 1 187 ? -7.879 -6.500 19.909 1.00 74.06 187 PRO A N 1
ATOM 1480 C CA . PRO A 1 187 ? -9.090 -6.270 20.671 1.00 74.06 187 PRO A CA 1
ATOM 1481 C C . PRO A 1 187 ? -10.276 -6.548 19.762 1.00 74.06 187 PRO A C 1
ATOM 1483 O O . PRO A 1 187 ? -10.334 -6.081 18.622 1.00 74.06 187 PRO A O 1
ATOM 1486 N N . ARG A 1 188 ? -11.197 -7.358 20.262 1.00 75.81 188 ARG A N 1
ATOM 1487 C CA . ARG A 1 188 ? -12.408 -7.755 19.560 1.00 75.81 188 ARG A CA 1
ATOM 1488 C C . ARG A 1 188 ? -13.520 -7.891 20.569 1.00 75.81 188 ARG A C 1
ATOM 1490 O O . ARG A 1 188 ? -13.280 -8.334 21.693 1.00 75.81 188 ARG A O 1
ATOM 1497 N N . PHE A 1 189 ? -14.727 -7.559 20.149 1.00 81.44 189 PHE A N 1
ATOM 1498 C CA . PHE A 1 189 ? -15.897 -7.878 20.9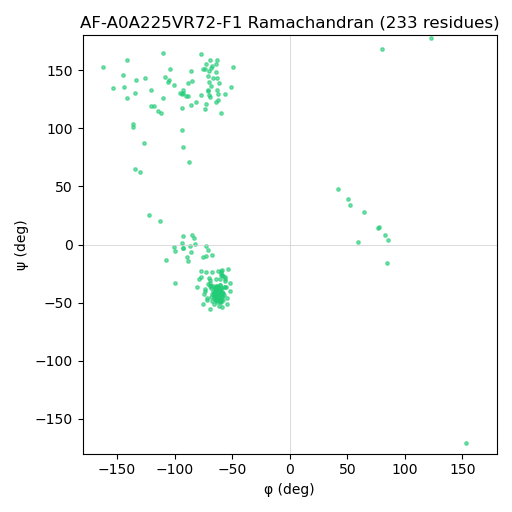42 1.00 81.44 189 PHE A CA 1
ATOM 1499 C C . PHE A 1 189 ? -16.115 -9.396 20.915 1.00 81.44 189 PHE A C 1
ATOM 1501 O O . PHE A 1 189 ? -15.871 -10.071 19.909 1.00 81.44 189 PHE A O 1
ATOM 1508 N N . THR A 1 190 ? -16.494 -9.960 22.057 1.00 72.81 190 THR A N 1
ATOM 1509 C CA . THR A 1 190 ? -16.823 -11.387 22.181 1.00 72.81 190 THR A CA 1
ATOM 1510 C C . THR A 1 190 ? -18.206 -11.693 21.620 1.00 72.81 190 THR A C 1
ATOM 1512 O O . THR A 1 190 ? -18.437 -12.797 21.133 1.00 72.81 190 THR A O 1
ATOM 1515 N N . THR A 1 191 ? -19.088 -10.698 21.649 1.00 72.56 191 THR A N 1
ATOM 1516 C CA . THR A 1 191 ? -20.468 -10.729 21.173 1.00 72.56 191 THR A CA 1
ATOM 1517 C C . THR A 1 191 ? -20.747 -9.487 20.336 1.00 72.56 191 THR A C 1
ATOM 1519 O O . THR A 1 191 ? -20.251 -8.398 20.620 1.00 72.56 191 THR A O 1
ATOM 1522 N N . SER A 1 192 ? -21.514 -9.662 19.259 1.00 66.00 192 SER A N 1
ATOM 1523 C CA . SER A 1 192 ? -21.948 -8.559 18.399 1.00 66.00 192 SER A CA 1
ATOM 1524 C C . SER A 1 192 ? -23.245 -7.980 18.957 1.00 66.00 192 SER A C 1
ATOM 1526 O O . SER A 1 192 ? -24.329 -8.221 18.430 1.00 66.00 192 SER A O 1
ATOM 1528 N N . ASP A 1 193 ? -23.122 -7.292 20.089 1.00 80.75 193 ASP A N 1
ATOM 1529 C CA . ASP A 1 193 ? -24.263 -6.753 20.823 1.00 80.75 193 ASP A CA 1
ATOM 1530 C C . ASP A 1 193 ? -24.875 -5.546 20.093 1.00 80.75 193 ASP A C 1
ATOM 1532 O O . ASP A 1 193 ? -24.206 -4.844 19.327 1.00 80.75 193 ASP A O 1
ATOM 1536 N N . GLU A 1 194 ? -26.159 -5.268 20.335 1.00 83.81 194 GLU A N 1
ATOM 1537 C CA . GLU A 1 194 ? -26.863 -4.121 19.733 1.00 83.81 194 GLU A CA 1
ATOM 1538 C C . GLU A 1 194 ? -26.165 -2.784 20.027 1.00 83.81 194 GLU A C 1
ATOM 1540 O O . GLU A 1 194 ? -26.251 -1.831 19.252 1.00 83.81 194 GLU A O 1
ATOM 1545 N N . GLU A 1 195 ? -25.452 -2.699 21.149 1.00 84.38 195 GLU A N 1
ATOM 1546 C CA . GLU A 1 195 ? -24.619 -1.551 21.503 1.00 84.38 195 GLU A CA 1
ATOM 1547 C C . GLU A 1 195 ? -23.417 -1.396 20.571 1.00 84.38 195 GLU A C 1
ATOM 1549 O O . GLU A 1 195 ? -23.121 -0.283 20.142 1.00 84.38 195 GLU A O 1
ATOM 1554 N N . VAL A 1 196 ? -22.767 -2.500 20.187 1.00 84.44 196 VAL A N 1
ATOM 1555 C CA . VAL A 1 196 ? -21.640 -2.491 19.244 1.00 84.44 196 VAL A CA 1
ATOM 1556 C C . VAL A 1 196 ? -22.116 -2.041 17.867 1.00 84.44 196 VAL A C 1
ATOM 1558 O O . VAL A 1 196 ? -21.450 -1.232 17.223 1.00 84.44 196 VAL A O 1
ATOM 1561 N N . GLN A 1 197 ? -23.283 -2.511 17.415 1.00 84.50 197 GLN A N 1
ATOM 1562 C CA . GLN A 1 197 ? -23.842 -2.074 16.132 1.00 84.50 197 GLN A CA 1
ATOM 1563 C C . GLN A 1 197 ? -24.214 -0.588 16.151 1.00 84.50 197 GLN A C 1
ATOM 1565 O O . GLN A 1 197 ? -23.791 0.148 15.260 1.00 84.50 197 GLN A O 1
ATOM 1570 N N . ARG A 1 198 ? -24.885 -0.113 17.209 1.00 86.25 198 ARG A N 1
ATOM 1571 C CA . ARG A 1 198 ? -25.172 1.321 17.385 1.00 86.25 198 ARG A CA 1
ATOM 1572 C C . ARG A 1 198 ? -23.899 2.165 17.428 1.00 86.25 198 ARG A C 1
ATOM 1574 O O . ARG A 1 198 ? -23.818 3.193 16.762 1.00 86.25 198 ARG A O 1
ATOM 1581 N N . ALA A 1 199 ? -22.878 1.727 18.160 1.00 86.50 199 ALA A N 1
ATOM 1582 C CA . ALA A 1 199 ? -21.603 2.432 18.234 1.00 86.50 199 ALA A CA 1
ATOM 1583 C C . ALA A 1 199 ? -20.895 2.491 16.870 1.00 86.50 199 ALA A C 1
ATOM 1585 O O . ALA A 1 199 ? -20.330 3.524 16.517 1.00 86.50 199 ALA A O 1
ATOM 1586 N N . LYS A 1 200 ? -20.968 1.426 16.061 1.00 87.38 200 LYS A N 1
ATOM 1587 C CA . LYS A 1 200 ? -20.428 1.424 14.693 1.00 87.38 200 LYS A CA 1
ATOM 1588 C C . LYS A 1 200 ? -21.136 2.438 13.796 1.00 87.38 200 LYS A C 1
ATOM 1590 O O . LYS A 1 200 ? -20.457 3.142 13.054 1.00 87.38 200 LYS A O 1
ATOM 1595 N N . GLU A 1 201 ? -22.460 2.542 13.885 1.00 86.69 201 GLU A N 1
ATOM 1596 C CA . GLU A 1 201 ? -23.245 3.522 13.121 1.00 86.69 201 GLU A CA 1
ATOM 1597 C C . GLU A 1 201 ? -22.916 4.968 13.519 1.00 86.69 201 GLU A C 1
ATOM 1599 O O . GLU A 1 201 ? -22.824 5.838 12.653 1.00 86.69 201 GLU A O 1
ATOM 1604 N N . ILE A 1 202 ? -22.676 5.214 14.812 1.00 88.19 202 ILE A N 1
ATOM 1605 C CA . ILE A 1 202 ? -22.306 6.536 15.338 1.00 88.19 202 ILE A CA 1
ATOM 1606 C C . ILE A 1 202 ? -20.872 6.914 14.943 1.00 88.19 202 ILE A C 1
ATOM 1608 O O . ILE A 1 202 ? -20.627 8.031 14.489 1.00 88.19 202 ILE A O 1
ATOM 1612 N N . CYS A 1 203 ? -19.910 6.005 15.125 1.00 85.81 203 CYS A N 1
ATOM 1613 C CA . CYS A 1 203 ? -18.490 6.289 14.903 1.00 85.81 203 CYS A CA 1
ATOM 1614 C C . CYS A 1 203 ? -18.086 6.259 13.423 1.00 85.81 203 CYS A C 1
ATOM 1616 O O . CYS A 1 203 ? -17.152 6.960 13.034 1.00 85.81 203 CYS A O 1
ATOM 1618 N N . PHE A 1 204 ? -18.761 5.455 12.597 1.00 87.62 204 PHE A N 1
ATOM 1619 C CA . PHE A 1 204 ? -18.427 5.258 11.184 1.00 87.62 204 PHE A CA 1
ATOM 1620 C C . PHE A 1 204 ? -19.665 5.418 10.285 1.00 87.62 204 PHE A C 1
ATOM 1622 O O . PHE A 1 204 ? -20.065 4.467 9.601 1.00 87.62 204 PHE A O 1
ATOM 1629 N N . PRO A 1 205 ? -20.281 6.615 10.253 1.00 86.56 205 PRO A N 1
ATOM 1630 C CA . PRO A 1 205 ? -21.491 6.842 9.476 1.00 86.56 205 PRO A CA 1
ATOM 1631 C C . PRO A 1 205 ? -21.227 6.627 7.980 1.00 86.56 205 PRO A C 1
ATOM 1633 O O . PRO A 1 205 ? -20.281 7.173 7.411 1.00 86.56 205 PRO A O 1
ATOM 1636 N N . GLY A 1 206 ? -22.075 5.824 7.332 1.00 83.62 206 GLY A N 1
ATOM 1637 C CA . GLY A 1 206 ? -21.990 5.542 5.894 1.00 83.62 206 GLY A CA 1
ATOM 1638 C C . GLY A 1 206 ? -20.988 4.453 5.497 1.00 83.62 206 GLY A C 1
ATOM 1639 O O . GLY A 1 206 ? -20.757 4.255 4.302 1.00 83.62 206 GLY A O 1
ATOM 1640 N N . LEU A 1 207 ? -20.398 3.730 6.456 1.00 85.19 207 LEU A N 1
ATOM 1641 C CA . LEU A 1 207 ? -19.535 2.597 6.139 1.00 85.19 207 LEU A CA 1
ATOM 1642 C C . LEU A 1 207 ? -20.361 1.429 5.551 1.00 85.19 207 LEU A C 1
ATOM 1644 O O . LEU A 1 207 ? -21.324 0.987 6.177 1.00 85.19 207 LEU A O 1
ATOM 1648 N N . PRO A 1 208 ? -19.993 0.879 4.377 1.00 87.06 208 PRO A N 1
ATOM 1649 C CA . PRO A 1 208 ? -20.713 -0.247 3.791 1.00 87.06 208 PRO A CA 1
ATOM 1650 C C . PRO A 1 208 ? -20.657 -1.508 4.662 1.00 87.06 208 PRO A C 1
ATOM 1652 O O . PRO A 1 208 ? -19.599 -1.864 5.185 1.00 87.06 208 PRO A O 1
ATOM 1655 N N . GLN A 1 209 ? -21.758 -2.266 4.704 1.00 84.81 209 GLN A N 1
ATOM 1656 C CA . GLN A 1 209 ? -21.859 -3.500 5.497 1.00 84.81 209 GLN A CA 1
ATOM 1657 C C . GLN A 1 209 ? -20.765 -4.529 5.166 1.00 84.81 209 GLN A C 1
ATOM 1659 O O . GLN A 1 209 ? -20.301 -5.243 6.053 1.00 84.81 209 GLN A O 1
ATOM 1664 N N . ILE A 1 210 ? -20.300 -4.565 3.909 1.00 85.62 210 ILE A N 1
ATOM 1665 C CA . ILE A 1 210 ? -19.221 -5.460 3.457 1.00 85.62 210 ILE A CA 1
ATOM 1666 C C . ILE A 1 210 ? -17.928 -5.292 4.265 1.00 85.62 210 ILE A C 1
ATOM 1668 O O . ILE A 1 210 ? -17.199 -6.259 4.440 1.00 85.62 210 ILE A O 1
ATOM 1672 N N . VAL A 1 211 ? -17.659 -4.096 4.793 1.00 84.94 211 VAL A N 1
ATOM 1673 C CA . VAL A 1 211 ? -16.483 -3.794 5.624 1.00 84.94 211 VAL A CA 1
ATOM 1674 C C . VAL A 1 211 ? -16.865 -3.473 7.067 1.00 84.94 211 VAL A C 1
ATOM 1676 O O . VAL A 1 211 ? -16.067 -2.909 7.811 1.00 84.94 211 VAL A O 1
ATOM 1679 N N . GLY A 1 212 ? -18.056 -3.891 7.507 1.00 84.62 212 GLY A N 1
ATOM 1680 C CA . GLY A 1 212 ? -18.517 -3.707 8.883 1.00 84.62 212 GLY A CA 1
ATOM 1681 C C . GLY A 1 212 ? -17.588 -4.342 9.924 1.00 84.62 212 GLY A C 1
ATOM 1682 O O . GLY A 1 212 ? -17.488 -3.831 11.037 1.00 84.62 212 GLY A O 1
ATOM 1683 N N . PHE A 1 213 ? -16.850 -5.394 9.549 1.00 83.56 213 PHE A N 1
ATOM 1684 C CA . PHE A 1 213 ? -15.805 -5.982 10.391 1.00 83.56 213 PHE A CA 1
ATOM 1685 C C . PHE A 1 213 ? -14.668 -4.988 10.680 1.00 83.56 213 PHE A C 1
ATOM 1687 O O . PHE A 1 213 ? -14.159 -4.954 11.793 1.00 83.56 213 PHE A O 1
ATOM 1694 N N . VAL A 1 214 ? -14.292 -4.131 9.721 1.00 83.62 214 VAL A N 1
ATOM 1695 C CA . VAL A 1 214 ? -13.237 -3.123 9.918 1.00 83.62 214 VAL A CA 1
ATOM 1696 C C . VAL A 1 214 ? -13.657 -2.123 10.989 1.00 83.62 214 VAL A C 1
ATOM 1698 O O . VAL A 1 214 ? -12.863 -1.832 11.878 1.00 83.62 214 VAL A O 1
ATOM 1701 N N . ALA A 1 215 ? -14.905 -1.640 10.940 1.00 83.69 215 ALA A N 1
ATOM 1702 C CA . ALA A 1 215 ? -15.446 -0.747 11.966 1.00 83.69 215 ALA A CA 1
ATOM 1703 C C . ALA A 1 215 ? -15.455 -1.400 13.348 1.00 83.69 215 ALA A C 1
ATOM 1705 O O . ALA A 1 215 ? -15.121 -0.751 14.332 1.00 83.69 215 ALA A O 1
ATOM 1706 N N . GLU A 1 216 ? -15.802 -2.681 13.425 1.00 85.19 216 GLU A N 1
ATOM 1707 C CA . GLU A 1 216 ? -15.834 -3.414 14.686 1.00 85.19 216 GLU A CA 1
ATOM 1708 C C . GLU A 1 216 ? -14.443 -3.524 15.327 1.00 85.19 216 GLU A C 1
ATOM 1710 O O . GLU A 1 216 ? -14.273 -3.171 16.493 1.00 85.19 216 GLU A O 1
ATOM 1715 N N . PHE A 1 217 ? -13.421 -3.913 14.558 1.00 80.06 217 PHE A N 1
ATOM 1716 C CA . PHE A 1 217 ? -12.042 -3.973 15.055 1.00 80.06 217 PHE A CA 1
ATOM 1717 C C . PHE A 1 217 ? -11.455 -2.591 15.349 1.00 80.06 217 PHE A C 1
ATOM 1719 O O . PHE A 1 217 ? -10.718 -2.433 16.324 1.00 80.06 217 PHE A O 1
ATOM 1726 N N . ALA A 1 218 ? -11.772 -1.585 14.531 1.00 80.75 218 ALA A N 1
ATOM 1727 C CA . ALA A 1 218 ? -11.340 -0.212 14.767 1.00 80.75 218 ALA A CA 1
ATOM 1728 C C . ALA A 1 218 ? -11.944 0.334 16.067 1.00 80.75 218 ALA A C 1
ATOM 1730 O O . ALA A 1 218 ? -11.222 0.916 16.872 1.00 80.75 218 ALA A O 1
ATOM 1731 N N . LEU A 1 219 ? -13.234 0.081 16.303 1.00 84.38 219 LEU A N 1
ATOM 1732 C CA . LEU A 1 219 ? -13.930 0.465 17.527 1.00 84.38 219 LEU A CA 1
ATOM 1733 C C . LEU A 1 219 ? -13.349 -0.253 18.751 1.00 84.38 219 LEU A C 1
ATOM 1735 O O . LEU A 1 219 ? -13.021 0.400 19.737 1.00 84.38 219 LEU A O 1
ATOM 1739 N N . ALA A 1 220 ? -13.157 -1.572 18.676 1.00 83.19 220 ALA A N 1
ATOM 1740 C CA . ALA A 1 220 ? -12.558 -2.341 19.765 1.00 83.19 220 ALA A CA 1
ATOM 1741 C C . ALA A 1 220 ? -11.137 -1.851 20.096 1.00 83.19 220 ALA A C 1
ATOM 1743 O O . ALA A 1 220 ? -10.786 -1.707 21.266 1.00 83.19 220 ALA A O 1
ATOM 1744 N N . SER A 1 221 ? -10.334 -1.541 19.072 1.00 79.31 221 SER A N 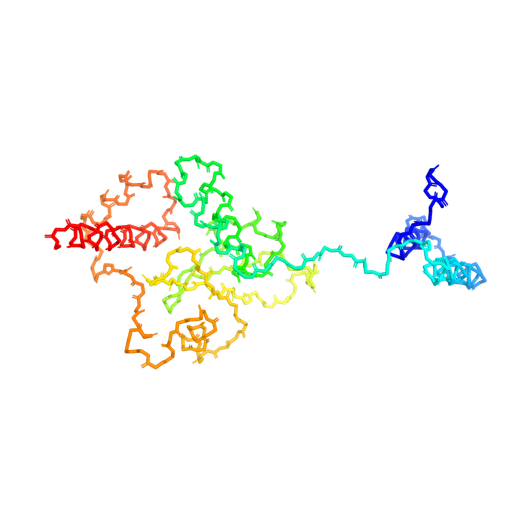1
ATOM 1745 C CA . SER A 1 221 ? -8.984 -0.992 19.253 1.00 79.31 221 SER A CA 1
ATOM 1746 C C . SER A 1 221 ? -9.017 0.403 19.878 1.00 79.31 221 SER A C 1
ATOM 1748 O O . SER A 1 221 ? -8.230 0.689 20.776 1.00 79.31 221 SER A O 1
ATOM 1750 N N . LEU A 1 222 ? -9.945 1.261 19.447 1.00 78.25 222 LEU A N 1
ATOM 1751 C CA . LEU A 1 222 ? -10.118 2.604 19.998 1.00 78.25 222 LEU A CA 1
ATOM 1752 C C . LEU A 1 222 ? -10.468 2.549 21.490 1.00 78.25 222 LEU A C 1
ATOM 1754 O O . LEU A 1 222 ? -9.817 3.210 22.293 1.00 78.25 222 LEU A O 1
ATOM 1758 N N . ILE A 1 223 ? -11.444 1.719 21.865 1.00 82.38 223 ILE A N 1
ATOM 1759 C CA . ILE A 1 223 ? -11.847 1.532 23.264 1.00 82.38 223 ILE A CA 1
ATOM 1760 C C . ILE A 1 223 ? -10.676 0.996 24.085 1.00 82.38 223 ILE A C 1
ATOM 1762 O O . ILE A 1 223 ? -10.400 1.528 25.158 1.00 82.38 223 ILE A O 1
ATOM 1766 N N . TYR A 1 224 ? -9.959 -0.010 23.579 1.00 77.56 224 TYR A N 1
ATOM 1767 C CA . TYR A 1 224 ? -8.813 -0.590 24.276 1.00 77.56 224 TYR A CA 1
ATOM 1768 C C . TYR A 1 224 ? -7.738 0.461 24.587 1.00 77.56 224 TYR A C 1
ATOM 1770 O O . TYR A 1 224 ? -7.302 0.560 25.732 1.00 77.56 224 TYR A O 1
ATOM 1778 N N . HIS A 1 225 ? -7.357 1.284 23.606 1.00 73.31 225 HIS A N 1
ATOM 1779 C CA . HIS A 1 225 ? -6.307 2.292 23.783 1.00 73.31 225 HIS A CA 1
ATOM 1780 C C . HIS A 1 225 ? -6.748 3.495 24.624 1.00 73.31 225 HIS A C 1
ATOM 1782 O O . HIS A 1 225 ? -5.990 3.917 25.490 1.00 73.31 225 HIS A O 1
ATOM 1788 N N . ILE A 1 226 ? -7.982 3.988 24.459 1.00 75.19 226 ILE A N 1
ATOM 1789 C CA . ILE A 1 226 ? -8.529 5.048 25.328 1.00 75.19 226 ILE A CA 1
ATOM 1790 C C . ILE A 1 226 ? -8.568 4.578 26.784 1.00 75.19 226 ILE A C 1
ATOM 1792 O O . ILE A 1 226 ? -8.215 5.323 27.695 1.00 75.19 226 ILE A O 1
ATOM 1796 N N . THR A 1 227 ? -8.991 3.333 27.008 1.00 67.19 227 THR A N 1
ATOM 1797 C CA . THR A 1 227 ? -9.095 2.769 28.357 1.00 67.19 227 THR A CA 1
ATOM 1798 C C . THR A 1 227 ? -7.713 2.583 28.980 1.00 67.19 227 THR A C 1
ATOM 1800 O O . THR A 1 227 ? -7.530 2.931 30.143 1.00 67.19 227 THR A O 1
ATOM 1803 N N . LEU A 1 228 ? -6.725 2.091 28.222 1.00 64.69 228 LEU A N 1
ATOM 1804 C CA . LEU A 1 228 ? -5.351 1.940 28.712 1.00 64.69 228 LEU A CA 1
ATOM 1805 C C . LEU A 1 228 ? -4.741 3.284 29.126 1.00 64.69 228 LEU A C 1
ATOM 1807 O O . LEU A 1 228 ? -4.187 3.389 30.218 1.00 64.69 228 LEU A O 1
ATOM 1811 N N . ASP A 1 229 ? -4.886 4.308 28.283 1.00 60.78 229 ASP A N 1
ATOM 1812 C CA . ASP A 1 229 ? -4.381 5.652 28.566 1.00 60.78 229 ASP A CA 1
ATOM 1813 C C . ASP A 1 229 ? -5.089 6.263 29.781 1.00 60.78 229 ASP A C 1
ATOM 1815 O O . ASP A 1 229 ? -4.453 6.909 30.611 1.00 60.78 229 ASP A O 1
ATOM 1819 N N . PHE A 1 230 ? -6.396 6.035 29.936 1.00 56.16 230 PHE A N 1
ATOM 1820 C CA . PHE A 1 230 ? -7.147 6.504 31.100 1.00 56.16 230 PHE A CA 1
ATOM 1821 C C . PHE A 1 230 ? -6.625 5.899 32.412 1.00 56.16 230 PHE A C 1
ATOM 1823 O O . PHE A 1 230 ? -6.397 6.632 33.370 1.00 56.16 230 PHE A O 1
ATOM 1830 N N . TRP A 1 231 ? -6.386 4.584 32.453 1.00 52.03 231 TRP A N 1
ATOM 1831 C CA . TRP A 1 231 ? -5.861 3.913 33.649 1.00 52.03 231 TRP A CA 1
ATOM 1832 C C . TRP A 1 231 ? -4.392 4.246 33.934 1.00 52.03 231 TRP A C 1
ATOM 1834 O O . TRP A 1 231 ? -4.019 4.351 35.098 1.00 52.03 231 TRP A O 1
ATOM 1844 N N . LEU A 1 232 ? -3.569 4.456 32.901 1.00 57.97 232 LEU A N 1
ATOM 1845 C CA . LEU A 1 232 ? -2.170 4.875 33.054 1.00 57.97 232 LEU A CA 1
ATOM 1846 C C . LEU A 1 232 ? -2.023 6.320 33.550 1.00 57.97 232 LEU A C 1
ATOM 1848 O O . LEU A 1 232 ? -1.038 6.619 34.208 1.00 57.97 232 LEU A O 1
ATOM 1852 N N . ASN A 1 233 ? -2.982 7.204 33.258 1.00 53.31 233 ASN A N 1
ATOM 1853 C CA . ASN A 1 233 ? -2.974 8.594 33.736 1.00 53.31 233 ASN A CA 1
ATOM 1854 C C . ASN A 1 233 ? -3.594 8.773 35.137 1.00 53.31 233 ASN A C 1
ATOM 1856 O O . ASN A 1 233 ? -3.574 9.883 35.670 1.00 53.31 233 ASN A O 1
ATOM 1860 N N . LEU A 1 234 ? -4.181 7.718 35.715 1.00 50.09 234 LEU A N 1
ATOM 1861 C CA . LEU A 1 234 ? -4.773 7.730 37.060 1.00 50.09 234 LEU A CA 1
ATOM 1862 C C . LEU A 1 234 ? -3.857 7.127 38.145 1.00 50.09 234 LEU A C 1
ATOM 1864 O O . LEU A 1 234 ? -4.219 7.174 39.322 1.00 50.09 234 LEU A O 1
ATOM 1868 N N . LEU A 1 235 ? -2.710 6.562 37.753 1.00 41.47 235 LEU A N 1
ATOM 1869 C CA . LEU A 1 235 ? -1.642 6.035 38.616 1.00 41.47 235 LEU A CA 1
ATOM 1870 C C . LEU A 1 235 ? -0.426 6.967 38.583 1.00 41.47 235 LEU A C 1
ATOM 1872 O O . LEU A 1 235 ? 0.224 7.091 39.645 1.00 41.47 235 LEU A O 1
#

Sequence (235 aa):
MKRNGDFHSFSTYGGHCSAFFNLYQYYHRVMSAELEREMSSHFKGLQRQVAGAICQGHGQIEVGKDPMSFGLYKQVALAMLQSTSRDMIFARTFMILSWNLMSSAANTVSICYGHLAWRDGALCVYFAHVKNDQRGTRPRDPRHVYSNLIATEIYRYLRHDA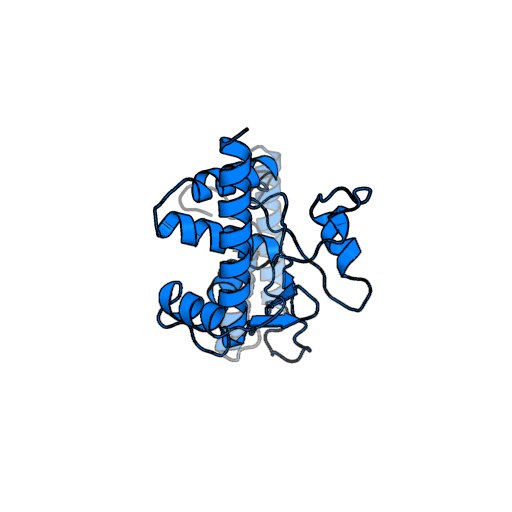AGNMSVGRTVSGLPILQPDFAILPPRFTTSDEEVQRAKEICFPGLPQIVGFVAEFALASLIYHITLDFWLNLL

Solvent-accessible surface area (backbone atoms only — not comparable to full-atom values): 14162 Å² total; per-residue (Å²): 109,44,97,83,73,43,76,71,55,71,68,56,55,54,48,53,53,52,50,53,55,48,50,33,54,72,70,75,43,82,79,52,76,63,58,54,49,52,50,54,51,52,52,52,49,53,52,50,51,51,52,52,35,36,74,72,66,52,67,71,87,78,83,81,77,81,79,80,49,71,68,57,52,45,52,53,34,43,59,24,66,77,42,91,46,69,66,35,48,49,50,36,53,52,51,44,48,22,58,23,66,72,37,54,69,74,53,49,73,66,64,50,69,91,30,51,47,79,56,97,80,21,45,28,41,45,66,90,69,48,94,92,38,86,81,63,80,64,85,76,73,51,41,45,40,47,76,46,91,86,44,81,64,54,57,49,27,81,66,83,83,81,96,67,57,72,60,59,42,36,45,74,49,68,46,57,78,86,42,87,68,62,74,64,71,66,54,63,73,94,64,93,43,74,65,56,54,52,49,38,52,69,77,45,69,86,66,57,74,87,46,46,65,58,48,49,40,52,50,31,41,49,53,53,53,55,50,51,53,53,57,64,74,74,109